Protein AF-A0A833GGI1-F1 (afdb_monomer)

Secondary structure (DSSP, 8-state):
--TTEEEEEEEEETTT--S-HHHHHHHHHHHHHHHHHHTT--EEEETTTEEEETTEEEEEEEEEEETTEEEEEEEEESS--HHHHHHH---SSHHHHHHHHTHHHHB--HHHHHTSPPPHHHHHHHHHHHHHHHHT---------HHHHHHHHHHIIIIIT-HHHHH----TTPPP--B-SSSEEEEEEEE-SSSS-BEEEEEEEEE-EEESTTHHHHHHHHHTTSBHHHHHHHHHHHT-BTTBEEESS-HHHHHHHHHHHHHHHHHHHHHHH-

Sequence (274 aa):
MAPGALAWDIAFSRRDIHARRDAANAAICEAIAAGLARLGLRARYRPQNEIEVAGRKICGLSGYFEGGTMLHQGTILLDAGAGRMADVLRLPSDESRHRQRHLAQRLTSVAELLGRTPDPDEIKYAISAALADAFGFALRPDTPQEQETFLAGELFSREFALDSFVFDSVAPGGIQTLVGRDGTVNAYIRLYAGDERLIEQIWLTGNFDVSPARVITDLEAALRGLPVRDAAARALAALSPGSVEMRGATRDSVAAAIADAVEKTGLQQRARLS

Nearest PDB structures (foldseek):
  2dxu-assembly1_A  TM=7.985E-01  e=1.394E-05  Pyrococcus horikoshii
  3efr-assembly2_B  TM=5.785E-01  e=3.565E-06  Aquifex aeolicus
  3fjp-assembly2_B  TM=5.375E-01  e=2.651E-06  Aquifex aeolicus
  1wq7-assembly1_B  TM=5.391E-01  e=3.167E-06  Pyrococcus horikoshii OT3
  2ejg-assembly1_A  TM=5.275E-01  e=2.219E-06  Pyrococcus horikoshii OT3

Foldseek 3Di:
DFPQKDKDKDKDFCVLVVDDPQVVLQLLLQLLQQLVVVVVFNWDDDPRAFIDGPQATQKGKDWDDDDGMIMIMMMGRQPGQLVVVLVPDDDDDPVVNVVSVCSNVRHDHVCRVNVHRDDVVSSVVSSVVSVCVSSVHDDDDDDDDPVRVVVVVVCCVVAVVDCCNVPVLDDPPFDFDFFDPQWTKTKGFDADPDPQGATQWIAIDIDKDKPPPCLRVVLRVVRHGDGLVCNLVSLPVSCDPPRMDMGSHDSNRNSVNSNVSSVVVVVVVVVVVD

Solvent-accessible surface area (backbone atoms only — not comparable to full-atom values): 15109 Å² total; per-residue (Å²): 132,63,71,44,51,47,74,52,76,48,77,41,51,50,81,80,48,90,52,58,74,66,56,46,49,46,52,53,38,43,18,40,18,52,10,43,35,76,74,74,39,75,41,36,61,39,88,86,47,34,28,26,42,95,85,16,37,32,29,46,49,52,74,50,64,55,96,60,40,34,39,35,39,36,38,37,27,36,60,38,56,44,61,64,56,44,73,70,59,84,60,96,46,72,70,54,46,53,53,43,74,49,43,43,79,42,41,48,25,52,14,73,76,69,74,44,82,70,58,69,65,63,52,51,52,34,29,49,52,26,41,24,66,71,70,74,51,85,88,71,93,83,74,85,48,72,69,56,51,49,52,52,52,51,48,34,68,77,39,73,69,31,63,62,68,74,57,69,85,64,76,87,85,39,49,85,28,85,30,54,97,70,33,39,29,31,20,27,56,42,62,47,90,69,90,64,61,25,25,62,41,51,48,80,47,64,55,55,51,58,33,57,68,63,54,58,61,52,47,36,58,71,42,40,71,36,50,60,89,52,42,32,61,52,45,41,62,73,48,30,87,89,77,41,52,66,40,37,48,50,49,64,30,49,21,49,12,43,49,51,23,52,52,52,52,55,53,52,56,52,64,74,76,106

pLDDT: mean 83.16, std 12.57, range [43.72, 97.44]

Radius of gyration: 21.82 Å; Cα contacts (8 Å, |Δi|>4): 410; chains: 1; bounding box: 45×40×64 Å

Mean predicted aligned error: 8.95 Å

Structure (mmCIF, N/CA/C/O backbone):
data_AF-A0A833GGI1-F1
#
_entry.id   AF-A0A833GGI1-F1
#
loop_
_atom_site.group_PDB
_atom_site.id
_atom_site.type_symbol
_atom_site.label_atom_id
_atom_site.label_alt_id
_atom_site.label_comp_id
_atom_site.label_asym_id
_atom_site.label_entity_id
_atom_site.label_seq_id
_atom_site.pdbx_PDB_ins_code
_atom_site.Cartn_x
_atom_site.Cartn_y
_atom_site.Cartn_z
_atom_site.occupancy
_atom_site.B_iso_or_equiv
_atom_site.auth_seq_id
_atom_site.auth_comp_id
_atom_site.auth_asym_id
_atom_site.auth_atom_id
_atom_site.pdbx_PDB_model_num
ATOM 1 N N . MET A 1 1 ? 3.570 11.079 5.315 1.00 63.44 1 MET A N 1
ATOM 2 C CA . MET A 1 1 ? 2.138 10.910 5.663 1.00 63.44 1 MET A CA 1
ATOM 3 C C . MET A 1 1 ? 1.537 12.257 6.024 1.00 63.44 1 MET A C 1
ATOM 5 O O . MET A 1 1 ? 2.276 13.129 6.464 1.00 63.44 1 MET A O 1
ATOM 9 N N . ALA A 1 2 ? 0.232 12.448 5.821 1.00 67.12 2 ALA A N 1
ATOM 10 C CA . ALA A 1 2 ? -0.434 13.676 6.248 1.00 67.12 2 ALA A CA 1
ATOM 11 C C . ALA A 1 2 ? -0.615 13.682 7.781 1.00 67.12 2 ALA A C 1
ATOM 13 O O . ALA A 1 2 ? -0.960 12.638 8.339 1.00 67.12 2 ALA A O 1
ATOM 14 N N . PRO A 1 3 ? -0.433 14.826 8.464 1.00 74.06 3 PRO A N 1
ATOM 15 C CA . PRO A 1 3 ? -0.896 14.994 9.839 1.00 74.06 3 PRO A CA 1
ATOM 16 C C . PRO A 1 3 ? -2.386 14.637 9.959 1.00 74.06 3 PRO A C 1
ATOM 18 O O . PRO A 1 3 ? -3.166 14.948 9.055 1.00 74.06 3 PRO A O 1
ATOM 21 N N . GLY A 1 4 ? -2.774 13.985 11.058 1.00 86.12 4 GLY A N 1
ATOM 22 C CA . GLY A 1 4 ? -4.144 13.491 11.254 1.00 86.12 4 GLY A CA 1
ATOM 23 C C . GLY A 1 4 ? -4.415 12.123 10.617 1.00 86.12 4 GLY A C 1
ATOM 24 O O . GLY A 1 4 ? -5.567 11.784 10.363 1.00 86.12 4 GLY A O 1
ATOM 25 N N . ALA A 1 5 ? -3.380 11.332 10.341 1.00 89.75 5 ALA A N 1
ATOM 26 C CA . ALA A 1 5 ? -3.509 9.951 9.893 1.00 89.75 5 ALA A CA 1
ATOM 27 C C . ALA A 1 5 ? -2.889 8.989 10.918 1.00 89.75 5 ALA A C 1
ATOM 29 O O . ALA A 1 5 ? -1.826 9.275 11.466 1.00 89.75 5 ALA A O 1
ATOM 30 N N . LEU A 1 6 ? -3.545 7.853 11.160 1.00 92.44 6 LEU A N 1
ATOM 31 C CA . LEU A 1 6 ? -3.019 6.761 11.978 1.00 92.44 6 LEU A CA 1
ATOM 32 C C . LEU A 1 6 ? -2.456 5.684 11.057 1.00 92.44 6 LEU A C 1
ATOM 34 O O . LEU A 1 6 ? -3.215 5.048 10.323 1.00 92.44 6 LEU A O 1
ATOM 38 N N . ALA A 1 7 ? -1.142 5.493 11.105 1.00 92.19 7 ALA A N 1
ATOM 39 C CA . ALA A 1 7 ? -0.493 4.354 10.477 1.00 92.19 7 ALA A CA 1
ATOM 40 C C . ALA A 1 7 ? -0.538 3.133 11.393 1.00 92.19 7 ALA A C 1
ATOM 42 O O . ALA A 1 7 ? -0.515 3.260 12.619 1.00 92.19 7 ALA A O 1
ATOM 43 N N . TRP A 1 8 ? -0.603 1.962 10.779 1.00 91.94 8 TRP A N 1
ATOM 44 C CA . TRP A 1 8 ? -0.522 0.682 11.459 1.00 91.94 8 TRP A CA 1
ATOM 45 C C . TRP A 1 8 ? 0.194 -0.320 10.562 1.00 91.94 8 TRP A C 1
ATOM 47 O O . TRP A 1 8 ? 0.074 -0.258 9.337 1.00 91.94 8 TRP A O 1
ATOM 57 N N . ASP A 1 9 ? 0.881 -1.261 11.199 1.00 92.12 9 ASP A N 1
ATOM 58 C CA . ASP A 1 9 ? 1.601 -2.347 10.552 1.00 92.12 9 ASP A CA 1
ATOM 59 C C . ASP A 1 9 ? 1.231 -3.664 11.239 1.00 92.12 9 ASP A C 1
ATOM 61 O O . ASP A 1 9 ? 1.101 -3.720 12.463 1.00 92.12 9 ASP A O 1
ATOM 65 N N . ILE A 1 10 ? 1.043 -4.728 10.459 1.00 89.25 10 ILE A N 1
ATOM 66 C CA . ILE A 1 10 ? 0.786 -6.074 10.971 1.00 89.25 10 ILE A CA 1
ATOM 67 C C . ILE A 1 10 ? 1.685 -7.063 10.241 1.00 89.25 10 ILE A C 1
ATOM 69 O O . ILE A 1 10 ? 1.597 -7.210 9.020 1.00 89.25 10 ILE A O 1
ATOM 73 N N . ALA A 1 11 ? 2.527 -7.760 10.999 1.00 88.06 11 ALA A N 1
ATOM 74 C CA . ALA A 1 11 ? 3.396 -8.812 10.498 1.00 88.06 11 ALA A CA 1
ATOM 75 C C . ALA A 1 11 ? 2.868 -10.188 10.919 1.00 88.06 11 ALA A C 1
ATOM 77 O O . ALA A 1 11 ? 2.569 -10.416 12.089 1.00 88.06 11 ALA A O 1
ATOM 78 N N . PHE A 1 12 ? 2.793 -11.113 9.966 1.00 83.31 12 PHE A N 1
ATOM 79 C CA . PHE A 1 12 ? 2.400 -12.500 10.185 1.00 83.31 12 PHE A CA 1
ATOM 80 C C . PHE A 1 12 ? 3.398 -13.458 9.544 1.00 83.31 12 PHE A C 1
ATOM 82 O O . PHE A 1 12 ? 3.970 -13.180 8.485 1.00 83.31 12 PHE A O 1
ATOM 89 N N . SER A 1 13 ? 3.535 -14.641 10.137 1.00 83.38 13 SER A N 1
ATOM 90 C CA . SER A 1 13 ? 4.081 -15.787 9.418 1.00 83.38 13 SER A CA 1
ATOM 91 C C . SER A 1 13 ? 3.044 -16.282 8.412 1.00 83.38 13 SER A C 1
ATOM 93 O O . SER A 1 13 ? 1.871 -16.468 8.733 1.00 83.38 13 SER A O 1
ATOM 95 N N . ARG A 1 14 ? 3.478 -16.594 7.190 1.00 75.12 14 ARG A N 1
ATOM 96 C CA . ARG A 1 14 ? 2.634 -17.229 6.162 1.00 75.12 14 ARG A CA 1
ATOM 97 C C . ARG A 1 14 ? 2.114 -18.606 6.578 1.00 75.12 14 ARG A C 1
ATOM 99 O O . ARG A 1 14 ? 1.238 -19.149 5.915 1.00 75.12 14 ARG A O 1
ATOM 106 N N . ARG A 1 15 ? 2.677 -19.199 7.635 1.00 75.25 15 ARG A N 1
ATOM 107 C CA . ARG A 1 15 ? 2.176 -20.453 8.209 1.00 75.25 15 ARG A CA 1
ATOM 108 C C . ARG A 1 15 ? 0.920 -20.238 9.046 1.00 75.25 15 ARG A C 1
ATOM 110 O O . ARG A 1 15 ? 0.106 -21.145 9.098 1.00 75.25 15 ARG A O 1
ATOM 117 N N . ASP A 1 16 ? 0.760 -19.062 9.645 1.00 72.31 16 ASP A N 1
ATOM 118 C CA . ASP A 1 16 ? -0.335 -18.786 10.582 1.00 72.31 16 ASP A CA 1
ATOM 119 C C . ASP A 1 16 ? -1.603 -18.357 9.837 1.00 72.31 16 ASP A C 1
ATOM 121 O O . ASP A 1 16 ? -2.721 -18.589 10.288 1.00 72.31 16 ASP A O 1
ATOM 125 N N . ILE A 1 17 ? -1.429 -17.781 8.645 1.00 67.19 17 ILE A N 1
ATOM 126 C CA . ILE A 1 17 ? -2.512 -17.423 7.736 1.00 67.19 17 ILE A CA 1
ATOM 127 C C . ILE A 1 17 ? -2.418 -18.335 6.508 1.00 67.19 17 ILE A C 1
ATOM 129 O O . ILE A 1 17 ? -1.744 -18.024 5.527 1.00 67.19 17 ILE A O 1
ATOM 133 N N . HIS A 1 18 ? -3.118 -19.474 6.544 1.00 61.00 18 HIS A N 1
ATOM 134 C CA . HIS A 1 18 ? -3.266 -20.415 5.418 1.00 61.00 18 HIS A CA 1
ATOM 135 C C . HIS A 1 18 ? -4.169 -19.872 4.295 1.00 61.00 18 HIS A C 1
ATOM 137 O O . HIS A 1 18 ? -4.988 -20.589 3.721 1.00 61.00 18 HIS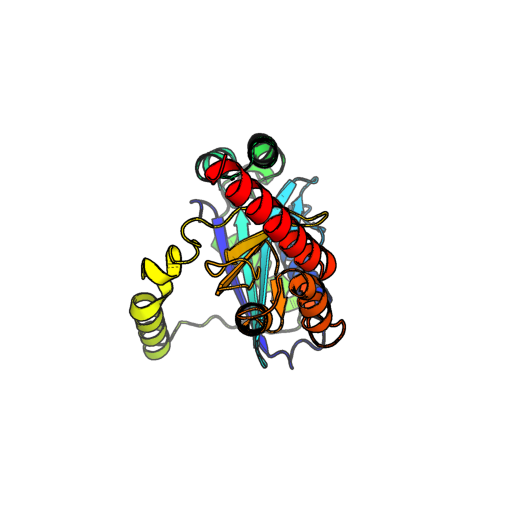 A O 1
ATOM 143 N N . ALA A 1 19 ? -4.048 -18.587 3.983 1.00 64.25 19 ALA A N 1
ATOM 144 C CA . ALA A 1 19 ? -4.853 -17.923 2.980 1.00 64.25 19 ALA A CA 1
ATOM 145 C C . ALA A 1 19 ? -3.962 -17.365 1.873 1.00 64.25 19 ALA A C 1
ATOM 147 O O . ALA A 1 19 ? -2.833 -16.918 2.088 1.00 64.25 19 ALA A O 1
ATOM 148 N N . ARG A 1 20 ? -4.497 -17.377 0.650 1.00 70.44 20 ARG A N 1
ATOM 149 C CA . ARG A 1 20 ? -3.904 -16.631 -0.459 1.00 70.44 20 ARG A CA 1
ATOM 150 C C . ARG A 1 20 ? -3.812 -15.151 -0.093 1.00 70.44 20 ARG A C 1
ATOM 152 O O . ARG A 1 20 ? -4.664 -14.638 0.631 1.00 70.44 20 ARG A O 1
ATOM 159 N N . ARG A 1 21 ? -2.843 -14.467 -0.703 1.00 72.62 21 ARG A N 1
ATOM 160 C CA . ARG A 1 21 ? -2.606 -13.021 -0.616 1.00 72.62 21 ARG A CA 1
ATOM 161 C C . ARG A 1 21 ? -3.893 -12.192 -0.515 1.00 72.62 21 ARG A C 1
ATOM 163 O O . ARG A 1 21 ? -4.043 -11.361 0.369 1.00 72.62 21 ARG A O 1
ATOM 170 N N . ASP A 1 22 ? -4.824 -12.417 -1.442 1.00 76.12 22 ASP A N 1
ATOM 171 C CA . ASP A 1 22 ? -6.067 -11.640 -1.563 1.00 76.12 22 ASP A CA 1
ATOM 172 C C . ASP A 1 22 ? -7.040 -11.912 -0.415 1.00 76.12 22 ASP A C 1
ATOM 174 O O . ASP A 1 22 ? -7.650 -10.989 0.113 1.00 76.12 22 ASP A O 1
ATOM 178 N N . ALA A 1 23 ? -7.155 -13.177 -0.011 1.00 80.88 23 ALA A N 1
ATOM 179 C CA . ALA A 1 23 ? -8.057 -13.598 1.052 1.00 80.88 23 ALA A CA 1
ATOM 180 C C . ALA A 1 23 ? -7.595 -13.068 2.414 1.00 80.88 23 ALA A C 1
ATOM 182 O O . ALA A 1 23 ? -8.410 -12.613 3.209 1.00 80.88 23 ALA A O 1
ATOM 183 N N . ALA A 1 24 ? -6.287 -13.060 2.658 1.00 81.56 24 ALA A N 1
ATOM 184 C CA . ALA A 1 24 ? -5.731 -12.490 3.874 1.00 81.56 24 ALA A CA 1
ATOM 185 C C . ALA A 1 24 ? -5.842 -10.952 3.903 1.00 81.56 24 ALA A C 1
ATOM 187 O O . ALA A 1 24 ? -6.245 -10.400 4.925 1.00 81.56 24 ALA A O 1
ATOM 188 N N . ASN A 1 25 ? -5.601 -10.265 2.775 1.00 82.69 25 ASN A N 1
ATOM 189 C CA . ASN A 1 25 ? -5.885 -8.829 2.663 1.00 82.69 25 ASN A CA 1
ATOM 190 C C . ASN A 1 25 ? -7.356 -8.528 2.976 1.00 82.69 25 ASN A C 1
ATOM 192 O O . ASN A 1 25 ? -7.635 -7.637 3.775 1.00 82.69 25 ASN A O 1
ATOM 196 N N . ALA A 1 26 ? -8.288 -9.267 2.365 1.00 87.81 26 ALA A N 1
ATOM 197 C CA . ALA A 1 26 ? -9.720 -9.091 2.591 1.00 87.81 26 ALA A CA 1
ATOM 198 C C . ALA A 1 26 ? -10.086 -9.299 4.067 1.00 87.81 26 ALA A C 1
ATOM 200 O O . ALA A 1 26 ? -10.710 -8.422 4.656 1.00 87.81 26 ALA A O 1
ATOM 201 N N . ALA A 1 27 ? -9.608 -10.381 4.692 1.00 89.56 27 ALA A N 1
ATOM 202 C CA . ALA A 1 27 ? -9.861 -10.668 6.104 1.00 89.56 27 ALA A CA 1
ATOM 203 C C . ALA A 1 27 ? -9.364 -9.545 7.033 1.00 89.56 27 ALA A C 1
ATOM 205 O O . ALA A 1 27 ? -10.079 -9.127 7.942 1.00 89.56 27 ALA A O 1
ATOM 206 N N . ILE A 1 28 ? -8.169 -8.998 6.780 1.00 90.75 28 ILE A N 1
ATOM 207 C CA . ILE A 1 28 ? -7.636 -7.864 7.551 1.00 90.75 28 ILE A CA 1
ATOM 208 C C . ILE A 1 28 ? -8.491 -6.611 7.338 1.00 90.75 28 ILE A C 1
ATOM 210 O O . ILE A 1 28 ? -8.821 -5.921 8.302 1.00 90.75 28 ILE A O 1
ATOM 214 N N . CYS A 1 29 ? -8.887 -6.316 6.096 1.00 92.75 29 CYS A N 1
ATOM 215 C CA . CYS A 1 29 ? -9.750 -5.171 5.803 1.00 92.75 29 CYS A CA 1
ATOM 216 C C . CYS A 1 29 ? -11.105 -5.282 6.502 1.00 92.75 29 CYS A C 1
ATOM 218 O O . CYS A 1 29 ? -11.601 -4.298 7.047 1.00 92.75 29 CYS A O 1
ATOM 220 N N . GLU A 1 30 ? -11.707 -6.468 6.468 1.00 95.06 30 GLU A N 1
ATOM 221 C CA . GLU A 1 30 ? -12.987 -6.758 7.106 1.00 95.06 30 GLU A CA 1
ATOM 222 C C . GLU A 1 30 ? -12.885 -6.632 8.627 1.00 95.06 30 GLU A C 1
ATOM 224 O O . GLU A 1 30 ? -13.739 -5.989 9.237 1.00 95.06 30 GLU A O 1
ATOM 229 N N . ALA A 1 31 ? -11.809 -7.139 9.233 1.00 95.00 31 ALA A N 1
ATOM 230 C CA . ALA A 1 31 ? -11.551 -6.989 10.662 1.00 95.00 31 ALA A CA 1
ATOM 231 C C . ALA A 1 31 ? -11.387 -5.514 11.069 1.00 95.00 31 ALA A C 1
ATOM 233 O O . ALA A 1 31 ? -12.019 -5.051 12.018 1.00 95.00 31 ALA A O 1
ATOM 234 N N . ILE A 1 32 ? -10.604 -4.733 10.319 1.00 95.88 32 ILE A N 1
ATOM 235 C CA . ILE A 1 32 ? -10.436 -3.297 10.590 1.00 95.88 32 ILE A CA 1
ATOM 236 C C . ILE A 1 32 ? -11.759 -2.547 10.392 1.00 95.88 32 ILE A C 1
ATOM 238 O O . ILE A 1 32 ? -12.109 -1.694 11.209 1.00 95.88 32 ILE A O 1
ATOM 242 N N . ALA A 1 33 ? -12.529 -2.874 9.349 1.00 97.00 33 ALA A N 1
ATOM 243 C CA . ALA A 1 33 ? -13.853 -2.298 9.127 1.00 97.00 33 ALA A CA 1
ATOM 244 C C . ALA A 1 33 ? -14.814 -2.623 10.284 1.00 97.00 33 ALA A C 1
ATOM 246 O O . ALA A 1 33 ? -15.538 -1.737 10.738 1.00 97.00 33 ALA A O 1
ATOM 247 N N . ALA A 1 34 ? -14.775 -3.849 10.815 1.00 97.38 34 ALA A N 1
ATOM 248 C CA . ALA A 1 34 ? -15.539 -4.244 11.995 1.00 97.38 34 ALA A CA 1
ATOM 249 C C . ALA A 1 34 ? -15.107 -3.469 13.252 1.00 97.38 34 ALA A C 1
ATOM 251 O O . ALA A 1 34 ? -15.960 -3.055 14.037 1.00 97.38 34 ALA A O 1
ATOM 252 N N . GLY A 1 35 ? -13.808 -3.206 13.423 1.00 97.06 35 GLY A N 1
ATOM 253 C CA . GLY A 1 35 ? -13.291 -2.340 14.486 1.00 97.06 35 GLY A CA 1
ATOM 254 C C . GLY A 1 35 ? -13.832 -0.914 14.383 1.00 97.06 35 GLY A C 1
ATOM 255 O O . GLY A 1 35 ? -14.386 -0.389 15.345 1.00 97.06 35 GLY A O 1
ATOM 256 N N . LEU A 1 36 ? -13.778 -0.313 13.192 1.00 96.75 36 LEU A N 1
ATOM 257 C CA . LEU A 1 36 ? -14.366 1.008 12.937 1.00 96.75 36 LEU A CA 1
ATOM 258 C C . LEU A 1 36 ? -15.890 1.021 13.161 1.00 96.75 36 LEU A C 1
ATOM 260 O O . LEU A 1 36 ? -16.432 2.014 13.647 1.00 96.75 36 LEU A O 1
ATOM 264 N N . ALA A 1 37 ? -16.583 -0.086 12.878 1.00 96.25 37 ALA A N 1
ATOM 265 C CA . ALA A 1 37 ? -18.014 -0.220 13.142 1.00 96.25 37 ALA A CA 1
ATOM 266 C C . ALA A 1 37 ? -18.378 -0.170 14.628 1.00 96.25 37 ALA A C 1
ATOM 268 O O . ALA A 1 37 ? -19.439 0.359 14.966 1.00 96.25 37 ALA A O 1
ATOM 269 N N . ARG A 1 38 ? -17.483 -0.606 15.527 1.00 95.12 38 ARG A N 1
ATOM 270 C CA . ARG A 1 38 ? -17.663 -0.453 16.986 1.00 95.12 38 ARG A CA 1
ATOM 271 C C . ARG A 1 38 ? -17.709 1.012 17.422 1.00 95.12 38 ARG A C 1
ATOM 273 O O . ARG A 1 38 ? -18.301 1.317 18.449 1.00 95.12 38 ARG A O 1
ATOM 280 N N . LEU A 1 39 ? -17.143 1.911 16.619 1.00 94.31 39 LEU A N 1
ATOM 281 C CA . LEU A 1 39 ? -17.147 3.358 16.848 1.00 94.31 39 LEU A CA 1
ATOM 282 C C . LEU A 1 39 ? -18.359 4.059 16.208 1.00 94.31 39 LEU A C 1
ATOM 284 O O . LEU A 1 39 ? -18.422 5.283 16.180 1.00 94.31 39 LEU A O 1
ATOM 288 N N . GLY A 1 40 ? -19.315 3.301 15.661 1.00 94.62 40 GLY A N 1
ATOM 289 C CA . GLY A 1 40 ? -20.505 3.836 14.992 1.00 94.62 40 GLY A CA 1
ATOM 290 C C . GLY A 1 40 ? -20.313 4.152 13.505 1.00 94.62 40 GLY A C 1
ATOM 291 O O . GLY A 1 40 ? -21.230 4.662 12.859 1.00 94.62 40 GLY A O 1
ATOM 292 N N . LEU A 1 41 ? -19.156 3.826 12.923 1.00 96.12 41 LEU A N 1
ATOM 293 C CA . LEU A 1 41 ? -18.883 4.048 11.504 1.00 96.12 41 LEU A CA 1
ATOM 294 C C . LEU A 1 41 ? -19.370 2.861 10.672 1.00 96.12 41 LEU A C 1
ATOM 296 O O . LEU A 1 41 ? -18.907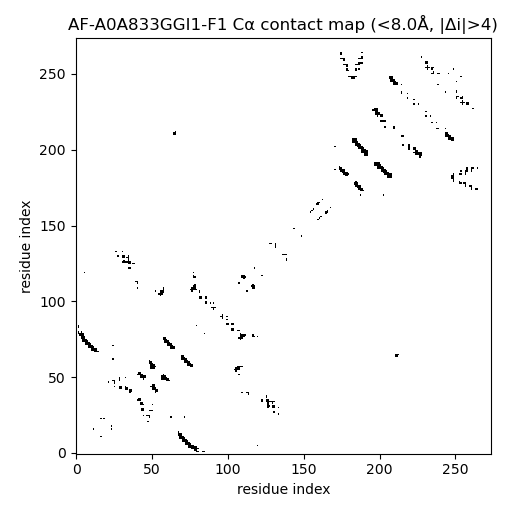 1.743 10.850 1.00 96.12 41 LEU A O 1
ATOM 300 N N . ARG A 1 42 ? -20.245 3.076 9.685 1.00 95.62 42 ARG A N 1
ATOM 301 C CA . ARG A 1 42 ? -20.664 2.012 8.744 1.00 95.62 42 ARG A CA 1
ATOM 302 C C . ARG A 1 42 ? -19.574 1.712 7.705 1.00 95.62 42 ARG A C 1
ATOM 304 O O . ARG A 1 42 ? -19.771 1.930 6.507 1.00 95.62 42 ARG A O 1
ATOM 311 N N . ALA A 1 43 ? -18.413 1.283 8.189 1.00 96.75 43 ALA A N 1
ATOM 312 C CA . ALA A 1 43 ? -17.242 0.942 7.405 1.00 96.75 43 ALA A CA 1
ATOM 313 C C . ALA A 1 43 ? -17.416 -0.422 6.737 1.00 96.75 43 ALA A C 1
ATOM 315 O O . ALA A 1 43 ? -17.978 -1.350 7.316 1.00 96.75 43 ALA A O 1
ATOM 316 N N . ARG A 1 44 ? -16.926 -0.540 5.505 1.00 95.88 44 ARG A N 1
ATOM 317 C CA . ARG A 1 44 ? -16.905 -1.797 4.756 1.00 95.88 44 ARG A CA 1
ATOM 318 C C . ARG A 1 44 ? -15.621 -1.925 3.959 1.00 95.88 44 ARG A C 1
ATOM 320 O O . ARG A 1 44 ? -15.072 -0.921 3.501 1.00 95.88 44 ARG A O 1
ATOM 327 N N . TYR A 1 45 ? -15.196 -3.162 3.751 1.00 94.06 45 TYR A N 1
ATOM 328 C CA . TYR A 1 45 ? -14.147 -3.473 2.797 1.00 94.06 45 TYR A CA 1
ATOM 329 C C . TYR A 1 45 ? -14.610 -3.145 1.370 1.00 94.06 45 TYR A C 1
ATOM 331 O O . TYR A 1 45 ? -15.713 -3.505 0.952 1.00 94.06 45 TYR A O 1
ATOM 339 N N . ARG A 1 46 ? -13.748 -2.455 0.625 1.00 90.25 46 ARG A N 1
ATOM 340 C CA . ARG A 1 46 ? -13.846 -2.258 -0.815 1.00 90.25 46 ARG A CA 1
ATOM 341 C C . ARG A 1 46 ? -12.595 -2.848 -1.470 1.00 90.25 46 ARG A C 1
ATOM 343 O O . ARG A 1 46 ? -11.495 -2.318 -1.278 1.00 90.25 46 ARG A O 1
ATOM 350 N N . PRO A 1 47 ? -12.747 -3.907 -2.281 1.00 82.62 47 PRO A N 1
ATOM 351 C CA . PRO A 1 47 ? -11.631 -4.469 -3.016 1.00 82.62 47 PRO A CA 1
ATOM 352 C C . PRO A 1 47 ? -10.920 -3.430 -3.901 1.00 82.62 47 PRO A C 1
ATOM 354 O O . PRO A 1 47 ? -11.556 -2.563 -4.497 1.00 82.62 47 PRO A O 1
ATOM 357 N N . GLN A 1 48 ? -9.596 -3.493 -4.038 1.00 70.75 48 GLN A N 1
ATOM 358 C CA . GLN A 1 48 ? -8.728 -4.549 -3.491 1.00 70.75 48 GLN A CA 1
ATOM 359 C C . GLN A 1 48 ? -8.191 -4.257 -2.084 1.00 70.75 48 GLN A C 1
ATOM 361 O O . GLN A 1 48 ? -7.950 -5.196 -1.333 1.00 70.75 48 GLN A O 1
ATOM 366 N N . ASN A 1 49 ? -8.033 -2.984 -1.723 1.00 81.25 49 ASN A N 1
ATOM 367 C CA . ASN A 1 49 ? -7.158 -2.557 -0.630 1.00 81.25 49 ASN A CA 1
ATOM 368 C C . ASN A 1 49 ? -7.698 -1.314 0.117 1.00 81.25 49 ASN A C 1
ATOM 370 O O . ASN A 1 49 ? -6.936 -0.461 0.587 1.00 81.25 49 ASN A O 1
ATOM 374 N N . GLU A 1 50 ? -9.019 -1.146 0.169 1.00 90.12 50 GLU A N 1
ATOM 375 C CA . GLU A 1 50 ? -9.637 0.046 0.749 1.00 90.12 50 GLU A CA 1
ATOM 376 C C . GLU A 1 50 ? -10.720 -0.312 1.760 1.00 90.12 50 GLU A C 1
ATOM 378 O O . GLU A 1 50 ? -11.398 -1.331 1.654 1.00 90.12 50 GLU A O 1
ATOM 383 N N . ILE A 1 51 ? -10.913 0.574 2.729 1.00 95.06 51 ILE A N 1
ATOM 384 C CA . ILE A 1 51 ? -12.094 0.582 3.587 1.00 95.06 51 ILE A CA 1
ATOM 385 C C . ILE A 1 51 ? -12.794 1.910 3.350 1.00 95.06 51 ILE A C 1
ATOM 387 O O . ILE A 1 51 ? -12.155 2.969 3.307 1.00 95.06 51 ILE A O 1
ATOM 391 N N . GLU A 1 52 ? -14.110 1.857 3.190 1.00 95.69 52 GLU A N 1
ATOM 392 C CA . GLU A 1 52 ? -14.928 3.024 2.886 1.00 95.69 52 GLU A CA 1
ATOM 393 C C . GLU A 1 52 ? -16.155 3.140 3.788 1.00 95.69 52 GLU A C 1
ATOM 395 O O . GLU A 1 52 ? -16.697 2.147 4.273 1.00 95.69 52 GLU A O 1
ATOM 400 N N . VAL A 1 53 ? -16.622 4.375 3.958 1.00 95.56 53 VAL A N 1
ATOM 401 C CA . VAL A 1 53 ? -17.901 4.718 4.583 1.00 95.56 53 VAL A CA 1
ATOM 402 C C . VAL A 1 53 ? -18.680 5.555 3.577 1.00 95.56 53 VAL A C 1
ATOM 404 O O . VAL A 1 53 ? -18.155 6.514 3.017 1.00 95.56 53 VAL A O 1
ATOM 407 N N . ALA A 1 54 ? -19.926 5.165 3.294 1.00 91.19 54 ALA A N 1
ATOM 408 C CA . ALA A 1 54 ? -20.776 5.842 2.305 1.00 91.19 54 ALA A CA 1
ATOM 409 C C . ALA A 1 54 ? -20.098 6.064 0.927 1.00 91.19 54 ALA A C 1
ATOM 411 O O . ALA A 1 54 ? -20.330 7.069 0.265 1.00 91.19 54 ALA A O 1
ATOM 412 N N . GLY A 1 55 ? -19.250 5.120 0.490 1.00 90.56 55 GLY A N 1
ATOM 413 C CA . GLY A 1 55 ? -18.554 5.187 -0.805 1.00 90.56 55 GLY A CA 1
ATOM 414 C C . GLY A 1 55 ? -17.306 6.078 -0.830 1.00 90.56 55 GLY A C 1
ATOM 415 O O . GLY A 1 55 ? -16.702 6.245 -1.891 1.00 90.56 55 GLY A O 1
ATOM 416 N N . ARG A 1 56 ? -16.915 6.649 0.317 1.00 92.38 56 ARG A N 1
ATOM 417 C CA . ARG A 1 56 ? -15.695 7.446 0.477 1.00 92.38 56 ARG A CA 1
ATOM 418 C C . ARG A 1 56 ? -14.667 6.686 1.298 1.00 92.38 56 ARG A C 1
ATOM 420 O O . ARG A 1 56 ? -14.978 6.143 2.357 1.00 92.38 56 ARG A O 1
ATOM 427 N N . LYS A 1 57 ? -13.435 6.656 0.803 1.00 92.62 57 LYS A N 1
ATOM 428 C CA . LYS A 1 57 ? -12.315 5.948 1.416 1.00 92.62 57 LYS A CA 1
ATOM 429 C C . LYS A 1 57 ? -11.918 6.619 2.728 1.00 92.62 57 LYS A C 1
ATOM 431 O O . LYS A 1 57 ? -11.644 7.817 2.754 1.00 92.62 57 LYS A O 1
ATOM 436 N N . ILE A 1 58 ? -11.844 5.816 3.783 1.00 93.56 58 ILE A N 1
ATOM 437 C CA . ILE A 1 58 ? -11.377 6.216 5.117 1.00 93.56 58 ILE A CA 1
ATOM 438 C C . ILE A 1 58 ? -10.049 5.544 5.477 1.00 93.56 58 ILE A C 1
ATOM 440 O O . ILE A 1 58 ? -9.270 6.080 6.262 1.00 93.56 58 ILE A O 1
ATOM 444 N N . CYS A 1 59 ? -9.763 4.380 4.887 1.00 91.81 59 CYS A N 1
ATOM 445 C CA . CYS A 1 59 ? -8.501 3.683 5.072 1.00 91.81 59 CYS A CA 1
ATOM 446 C C . CYS A 1 59 ? -8.009 3.080 3.755 1.00 91.81 59 CYS A C 1
ATOM 448 O O . CYS A 1 59 ? -8.792 2.603 2.929 1.00 91.81 59 CYS A O 1
ATOM 450 N N . GLY A 1 60 ? -6.699 3.160 3.541 1.00 87.94 60 GLY A N 1
ATOM 451 C CA . GLY A 1 60 ? -5.990 2.466 2.472 1.00 87.94 60 GLY A CA 1
ATOM 452 C C . GLY A 1 60 ? -4.891 1.603 3.059 1.00 87.94 60 GLY A C 1
ATOM 453 O O . GLY A 1 60 ? -4.334 1.946 4.102 1.00 87.94 60 GLY A O 1
ATOM 454 N N . LEU A 1 61 ? -4.603 0.495 2.391 1.00 86.25 61 LEU A N 1
ATOM 455 C CA . LEU A 1 61 ? -3.663 -0.497 2.883 1.00 86.25 61 LEU A CA 1
ATOM 456 C C . LEU A 1 61 ? -2.882 -1.134 1.729 1.00 86.25 61 LEU A C 1
ATOM 458 O O . LEU A 1 61 ? -3.309 -1.122 0.577 1.00 86.25 61 LEU A O 1
ATOM 462 N N . SER A 1 62 ? -1.698 -1.633 2.035 1.00 79.50 62 SER A N 1
ATOM 463 C CA . SER A 1 62 ? -0.807 -2.351 1.130 1.00 79.50 62 SER A CA 1
ATOM 464 C C . SER A 1 62 ? -0.267 -3.579 1.854 1.00 79.50 62 SER A C 1
ATOM 466 O O . SER A 1 62 ? -0.295 -3.659 3.083 1.00 79.50 62 SER A O 1
ATOM 468 N N . GLY A 1 63 ? 0.169 -4.576 1.089 1.00 76.81 63 GLY A N 1
ATOM 469 C CA . GLY A 1 63 ? 0.695 -5.818 1.643 1.00 76.81 63 GLY A CA 1
ATOM 470 C C . GLY A 1 63 ? 1.955 -6.249 0.912 1.00 76.81 63 GLY A C 1
ATOM 471 O O . GLY A 1 63 ? 1.964 -6.315 -0.317 1.00 76.81 63 GLY A O 1
ATOM 472 N N . TYR A 1 64 ? 2.993 -6.574 1.670 1.00 75.69 64 TYR A N 1
ATOM 473 C CA . TYR A 1 64 ? 4.253 -7.109 1.182 1.00 75.69 64 TYR A CA 1
ATOM 474 C C . TYR A 1 64 ? 4.425 -8.560 1.634 1.00 75.69 64 TYR A C 1
ATOM 476 O O . TYR A 1 64 ? 4.111 -8.920 2.767 1.00 75.69 64 TYR A O 1
ATOM 484 N N . PHE A 1 65 ? 4.907 -9.413 0.730 1.00 76.00 65 PHE A N 1
ATOM 485 C CA . PHE A 1 65 ? 5.050 -10.844 0.979 1.00 76.00 65 PHE A CA 1
ATOM 486 C C . PHE A 1 65 ? 6.396 -11.292 0.460 1.00 76.00 65 PHE A C 1
ATOM 488 O O . PHE A 1 65 ? 6.636 -11.249 -0.749 1.00 76.00 65 PHE A O 1
ATOM 495 N N . GLU A 1 66 ? 7.229 -11.774 1.369 1.00 74.56 66 GLU A N 1
ATOM 496 C CA . GLU A 1 66 ? 8.571 -12.230 1.049 1.00 74.56 66 GLU A CA 1
ATOM 497 C C . GLU A 1 66 ? 8.915 -13.432 1.919 1.00 74.56 66 GLU A C 1
ATOM 499 O O . GLU A 1 66 ? 8.719 -13.430 3.138 1.00 74.56 66 GLU A O 1
ATOM 504 N N . GLY A 1 67 ? 9.394 -14.496 1.276 1.00 76.94 67 GLY A N 1
ATOM 505 C CA . GLY A 1 67 ? 9.695 -15.754 1.949 1.00 76.94 67 GLY A CA 1
ATOM 506 C C . GLY A 1 67 ? 8.513 -16.269 2.776 1.00 76.94 67 GLY A C 1
ATOM 507 O O . GLY A 1 67 ? 7.437 -16.545 2.236 1.00 76.94 67 GLY A O 1
ATOM 508 N N . GLY A 1 68 ? 8.742 -16.422 4.083 1.00 79.38 68 GLY A N 1
ATOM 509 C CA . GLY A 1 68 ? 7.769 -16.890 5.070 1.00 79.38 68 GLY A CA 1
ATOM 510 C C . GLY A 1 68 ? 6.999 -15.788 5.800 1.00 79.38 68 GLY A C 1
ATOM 511 O O . GLY A 1 68 ? 6.187 -16.127 6.654 1.00 79.38 68 GLY A O 1
ATOM 512 N N . THR A 1 69 ? 7.215 -14.512 5.473 1.00 83.19 69 THR A N 1
ATOM 513 C CA . THR A 1 69 ? 6.638 -13.371 6.197 1.00 83.19 69 THR A CA 1
ATOM 514 C C . THR A 1 69 ? 5.666 -12.597 5.315 1.00 83.19 69 THR A C 1
ATOM 516 O O . THR A 1 69 ? 5.857 -12.448 4.106 1.00 83.19 69 THR A O 1
ATOM 519 N N . MET A 1 70 ? 4.606 -12.106 5.941 1.00 81.56 70 MET A N 1
ATOM 520 C CA . MET A 1 70 ? 3.580 -11.269 5.347 1.00 81.56 70 MET A CA 1
ATOM 521 C C . MET A 1 70 ? 3.453 -10.003 6.187 1.00 81.56 70 MET A C 1
ATOM 523 O O . MET A 1 70 ? 3.176 -10.086 7.379 1.00 81.56 70 MET A O 1
ATOM 527 N N . LEU A 1 71 ? 3.660 -8.846 5.571 1.00 86.56 71 LEU A N 1
ATOM 528 C CA . LEU A 1 71 ? 3.512 -7.541 6.202 1.00 86.56 71 LEU A CA 1
ATOM 529 C C . LEU A 1 71 ? 2.328 -6.826 5.562 1.00 86.56 71 LEU A C 1
ATOM 531 O O . LEU A 1 71 ? 2.253 -6.744 4.340 1.00 86.56 71 LEU A O 1
ATOM 535 N N . HIS A 1 72 ? 1.430 -6.278 6.369 1.00 86.56 72 HIS A N 1
ATOM 536 C CA . HIS A 1 72 ? 0.441 -5.312 5.903 1.00 86.56 72 HIS A CA 1
ATOM 537 C C . HIS A 1 72 ? 0.672 -4.005 6.581 1.00 86.56 72 HIS A C 1
ATOM 539 O O . HIS A 1 72 ? 0.942 -3.961 7.776 1.00 86.56 72 HIS A O 1
ATOM 545 N N . GLN A 1 73 ? 0.485 -2.961 5.807 1.00 90.00 73 GLN A N 1
ATOM 546 C CA . GLN A 1 73 ? 0.604 -1.609 6.279 1.00 90.00 73 GLN A CA 1
ATOM 547 C C . GLN A 1 73 ? -0.649 -0.885 5.846 1.00 90.00 73 GLN A C 1
ATOM 549 O O . GLN A 1 73 ? -1.196 -1.133 4.768 1.00 90.00 73 GLN A O 1
ATOM 554 N N . GLY A 1 74 ? -1.120 0.023 6.676 1.00 90.50 74 GLY A N 1
ATOM 555 C CA . GLY A 1 74 ? -2.255 0.828 6.301 1.00 90.50 74 GLY A CA 1
ATOM 556 C C . GLY A 1 74 ? -2.293 2.147 7.013 1.00 90.50 74 GLY A C 1
ATOM 557 O O . GLY A 1 74 ? -1.503 2.468 7.896 1.00 90.50 74 GLY A O 1
ATOM 558 N N . THR A 1 75 ? -3.223 2.963 6.551 1.00 92.50 75 THR A N 1
ATOM 559 C CA . THR A 1 75 ? -3.413 4.310 7.054 1.00 92.50 75 THR A CA 1
ATOM 560 C C . THR A 1 75 ? -4.896 4.570 7.194 1.00 92.50 75 THR A C 1
ATOM 562 O O . THR A 1 75 ? -5.638 4.439 6.220 1.00 92.50 75 THR A O 1
ATOM 565 N N . ILE A 1 76 ? -5.325 4.944 8.396 1.00 93.44 76 ILE A N 1
ATOM 566 C CA . ILE A 1 76 ? -6.681 5.410 8.691 1.00 93.44 76 ILE A CA 1
ATOM 567 C C . ILE A 1 76 ? -6.647 6.937 8.752 1.00 93.44 76 ILE A C 1
ATOM 569 O O . ILE A 1 76 ? -5.816 7.524 9.446 1.00 93.44 76 ILE A O 1
ATOM 573 N N . LEU A 1 77 ? -7.549 7.594 8.028 1.00 92.88 77 LEU A N 1
ATOM 574 C CA . LEU A 1 77 ? -7.675 9.048 8.036 1.00 92.88 77 LEU A CA 1
ATOM 575 C C . LEU A 1 77 ? -8.466 9.471 9.283 1.00 92.88 77 LEU A C 1
ATOM 577 O O . LEU A 1 77 ? -9.686 9.332 9.320 1.00 92.88 77 LEU A O 1
ATOM 581 N N . LEU A 1 78 ? -7.781 9.973 10.313 1.00 92.81 78 LEU A N 1
ATOM 582 C CA . LEU A 1 78 ? -8.427 10.447 11.543 1.00 92.81 78 LEU A CA 1
ATOM 583 C C . LEU A 1 78 ? -9.014 11.843 11.342 1.00 92.81 78 LEU A C 1
ATOM 585 O O . LEU A 1 78 ? -10.208 12.041 11.517 1.00 92.81 78 LEU A O 1
ATOM 589 N N . ASP A 1 79 ? -8.165 12.775 10.918 1.00 90.06 79 ASP A N 1
ATOM 590 C CA . ASP A 1 79 ? -8.465 14.181 10.624 1.00 90.06 79 ASP A CA 1
ATOM 591 C C . ASP A 1 79 ? -7.520 14.713 9.522 1.00 90.06 79 ASP A C 1
ATOM 593 O O . ASP A 1 79 ? -7.033 15.847 9.508 1.00 90.06 79 ASP A O 1
ATOM 597 N N . ALA A 1 80 ? -7.160 13.828 8.593 1.00 73.00 80 ALA A N 1
ATOM 598 C CA . ALA A 1 80 ? -6.321 14.185 7.464 1.00 73.00 80 ALA A CA 1
ATOM 599 C C . ALA A 1 80 ? -7.154 14.982 6.449 1.00 73.00 80 ALA A C 1
ATOM 601 O O . ALA A 1 80 ? -8.049 14.450 5.792 1.00 73.00 80 ALA A O 1
ATOM 602 N N . GLY A 1 81 ? -6.848 16.273 6.308 1.00 68.44 81 GLY A N 1
ATOM 603 C CA . GLY A 1 81 ? -7.496 17.141 5.328 1.00 68.44 81 GLY A CA 1
ATOM 604 C C . GLY A 1 81 ? -7.216 16.677 3.898 1.00 68.44 81 GLY A C 1
ATOM 605 O O . GLY A 1 81 ? -6.111 16.867 3.386 1.00 68.44 81 GLY A O 1
ATOM 606 N N . ALA A 1 82 ? -8.227 16.117 3.234 1.00 68.62 82 ALA A N 1
ATOM 607 C CA . ALA A 1 82 ? -8.108 15.580 1.880 1.00 68.62 82 ALA A CA 1
ATOM 608 C C . ALA A 1 82 ? -7.655 16.627 0.839 1.00 68.62 82 ALA A C 1
ATOM 610 O O . ALA A 1 82 ? -6.974 16.278 -0.124 1.00 68.62 82 ALA A O 1
ATOM 611 N N . GLY A 1 83 ? -7.965 17.911 1.066 1.00 68.38 83 GLY A N 1
ATOM 612 C CA . GLY A 1 83 ? -7.446 19.027 0.266 1.00 68.38 83 GLY A CA 1
ATOM 613 C C . GLY A 1 83 ? -5.920 19.146 0.343 1.00 68.38 83 GLY A C 1
ATOM 614 O O . GLY A 1 83 ? -5.256 19.108 -0.685 1.00 68.38 83 GLY A O 1
ATOM 615 N N . ARG A 1 84 ? -5.348 19.136 1.556 1.00 72.38 84 ARG A N 1
ATOM 616 C CA . ARG A 1 84 ? -3.885 19.192 1.751 1.00 72.38 84 ARG A CA 1
ATOM 617 C C . ARG A 1 84 ? -3.170 17.998 1.118 1.00 72.38 84 ARG A C 1
ATOM 619 O O . ARG A 1 84 ? -2.071 18.142 0.596 1.00 72.38 84 ARG A O 1
ATOM 626 N N . MET A 1 85 ? -3.784 16.813 1.163 1.00 75.25 85 MET A N 1
ATOM 627 C CA . MET A 1 85 ? -3.247 15.626 0.487 1.00 75.25 85 MET A CA 1
ATOM 628 C C . MET A 1 85 ? -3.235 15.794 -1.034 1.00 75.25 85 MET A C 1
ATOM 630 O O . MET A 1 85 ? -2.277 15.381 -1.684 1.00 75.25 85 MET A O 1
ATOM 634 N N . ALA A 1 86 ? -4.278 16.403 -1.603 1.00 72.00 86 ALA A N 1
ATOM 635 C CA . ALA A 1 86 ? -4.315 16.701 -3.025 1.00 72.00 86 ALA A CA 1
ATOM 636 C C . ALA A 1 86 ? -3.227 17.713 -3.410 1.00 72.00 86 ALA A C 1
ATOM 638 O O . ALA A 1 86 ? -2.613 17.527 -4.448 1.00 72.00 86 ALA A O 1
ATOM 639 N N . ASP A 1 87 ? -2.916 18.711 -2.584 1.00 72.81 87 ASP A N 1
ATOM 640 C CA . ASP A 1 87 ? -1.930 19.748 -2.934 1.00 72.81 87 ASP A CA 1
ATOM 641 C C . ASP A 1 87 ? -0.489 19.221 -3.060 1.00 72.81 87 ASP A C 1
ATOM 643 O O . ASP A 1 87 ? 0.304 19.737 -3.850 1.00 72.81 87 ASP A O 1
ATOM 647 N N . VAL A 1 88 ? -0.134 18.181 -2.300 1.00 76.81 88 VAL A N 1
ATOM 648 C CA . VAL A 1 88 ? 1.239 17.640 -2.274 1.00 76.81 88 VAL A CA 1
ATOM 649 C C . VAL A 1 88 ? 1.493 16.553 -3.319 1.00 76.81 88 VAL A C 1
ATOM 651 O O . VAL A 1 88 ? 2.647 16.259 -3.635 1.00 76.81 88 VAL A O 1
ATOM 654 N N . LEU A 1 89 ? 0.441 15.950 -3.878 1.00 73.75 89 LEU A N 1
ATOM 655 C CA . LEU A 1 89 ? 0.578 14.910 -4.895 1.00 73.75 89 LEU A CA 1
ATOM 656 C C . LEU A 1 89 ? 0.955 15.534 -6.244 1.00 73.75 89 LEU A C 1
ATOM 658 O O . LEU A 1 89 ? 0.216 16.329 -6.815 1.00 73.75 89 LEU A O 1
ATOM 662 N N . ARG A 1 90 ? 2.103 15.152 -6.803 1.00 68.69 90 ARG A N 1
ATOM 663 C CA . ARG A 1 90 ? 2.503 15.562 -8.157 1.00 68.69 90 ARG A CA 1
ATOM 664 C C . ARG A 1 90 ? 2.267 14.409 -9.119 1.00 68.69 90 ARG A C 1
ATOM 666 O O . ARG A 1 90 ? 3.046 13.463 -9.150 1.00 68.69 90 ARG A O 1
ATOM 673 N N . LEU A 1 91 ? 1.185 14.475 -9.896 1.00 67.00 91 LEU A N 1
ATOM 674 C CA . LEU A 1 91 ? 0.866 13.443 -10.884 1.00 67.00 91 LEU A CA 1
ATOM 675 C C . LEU A 1 91 ? 1.343 13.843 -12.294 1.00 67.00 91 LEU A C 1
ATOM 677 O O . LEU A 1 91 ? 1.137 14.991 -12.703 1.00 67.00 91 LEU A O 1
ATOM 681 N N . PRO A 1 92 ? 1.952 12.914 -13.058 1.00 58.12 92 PRO A N 1
ATOM 682 C CA . PRO A 1 92 ? 2.682 13.236 -14.288 1.00 58.12 92 PRO A CA 1
ATOM 683 C C . PRO A 1 92 ? 1.777 13.610 -15.475 1.00 58.12 92 PRO A C 1
ATOM 685 O O . PRO A 1 92 ? 2.132 14.482 -16.265 1.00 58.12 92 PRO A O 1
ATOM 688 N N . SER A 1 93 ? 0.574 13.036 -15.576 1.00 63.59 93 SER A N 1
ATOM 689 C CA . SER A 1 93 ? -0.362 13.245 -16.700 1.00 63.59 93 SER A CA 1
ATOM 690 C C . SER A 1 93 ? -1.533 14.176 -16.351 1.00 63.59 93 SER A C 1
ATOM 692 O O . SER A 1 93 ? -2.026 14.117 -15.221 1.00 63.59 93 SER A O 1
ATOM 694 N N . ASP A 1 94 ? -2.079 14.904 -17.331 1.00 63.69 94 ASP A N 1
ATOM 695 C CA . ASP A 1 94 ? -3.278 15.746 -17.156 1.00 63.69 94 ASP A CA 1
ATOM 696 C C . ASP A 1 94 ? -4.515 14.972 -16.696 1.00 63.69 94 ASP A C 1
ATOM 698 O O . ASP A 1 94 ? -5.258 15.443 -15.835 1.00 63.69 94 ASP A O 1
ATOM 702 N N . GLU A 1 95 ? -4.701 13.752 -17.196 1.00 63.38 95 GLU A N 1
ATOM 703 C CA . GLU A 1 95 ? -5.796 12.870 -16.787 1.00 63.38 95 GLU A CA 1
ATOM 704 C C . GLU A 1 95 ? -5.703 12.507 -15.293 1.00 63.38 95 GLU A C 1
ATOM 706 O O . GLU A 1 95 ? -6.671 12.619 -14.537 1.00 63.38 95 GLU A O 1
ATOM 711 N N . SER A 1 96 ? -4.504 12.148 -14.827 1.00 63.88 96 SER A N 1
ATOM 712 C CA . SER A 1 96 ? -4.251 11.896 -13.404 1.00 63.88 96 SER A CA 1
ATOM 713 C C . SER A 1 96 ? -4.419 13.159 -12.552 1.00 63.88 96 SER A C 1
ATOM 715 O O . SER A 1 96 ? -5.041 13.088 -11.493 1.00 63.88 96 SER A O 1
ATOM 717 N N . ARG A 1 97 ? -3.969 14.330 -13.028 1.00 67.31 97 ARG A N 1
ATOM 718 C CA . ARG A 1 97 ? -4.214 15.624 -12.361 1.00 67.31 97 ARG A CA 1
ATOM 719 C C . ARG A 1 97 ? -5.705 15.958 -12.280 1.00 67.31 97 ARG A C 1
ATOM 721 O O . ARG A 1 97 ? -6.149 16.546 -11.298 1.00 67.31 97 ARG A O 1
ATOM 728 N N . HIS A 1 98 ? -6.501 15.575 -13.278 1.00 67.62 98 HIS A N 1
ATOM 729 C CA . HIS A 1 98 ? -7.953 15.719 -13.218 1.00 67.62 98 HIS A CA 1
ATOM 730 C C . HIS A 1 98 ? -8.561 14.830 -12.130 1.00 67.62 98 HIS A C 1
ATOM 732 O O . HIS A 1 98 ? -9.302 15.336 -11.289 1.00 67.62 98 HIS A O 1
ATOM 738 N N . ARG A 1 99 ? -8.169 13.549 -12.053 1.00 65.69 99 ARG A N 1
ATOM 739 C CA . ARG A 1 99 ? -8.585 12.647 -10.960 1.00 65.69 99 ARG A CA 1
ATOM 740 C C . ARG A 1 99 ? -8.207 13.175 -9.574 1.00 65.69 99 ARG A C 1
ATOM 742 O O . ARG A 1 99 ? -8.993 13.042 -8.640 1.00 65.69 99 ARG A O 1
ATOM 749 N N . GLN A 1 100 ? -7.035 13.790 -9.444 1.00 69.25 100 GLN A N 1
ATOM 750 C CA . GLN A 1 100 ? -6.551 14.392 -8.200 1.00 69.25 100 GLN A CA 1
ATOM 751 C C . GLN A 1 100 ? -7.434 15.545 -7.713 1.00 69.25 100 GLN A C 1
ATOM 753 O O . GLN A 1 100 ? -7.692 15.633 -6.517 1.00 69.25 100 GLN A O 1
ATOM 758 N N . ARG A 1 101 ? -7.977 16.376 -8.615 1.00 66.88 101 ARG A N 1
ATOM 759 C CA . ARG A 1 101 ? -8.926 17.445 -8.238 1.00 66.88 101 ARG A CA 1
ATOM 760 C C . ARG A 1 101 ? -10.203 16.904 -7.585 1.00 66.88 101 ARG A C 1
ATOM 762 O O . ARG A 1 101 ? -10.803 17.582 -6.760 1.00 66.88 101 ARG A O 1
ATOM 769 N N . HIS A 1 102 ? -10.580 15.666 -7.900 1.00 73.25 102 HIS A N 1
ATOM 770 C CA . HIS A 1 102 ? -11.722 14.972 -7.300 1.00 73.25 102 HIS A CA 1
ATOM 771 C C . HIS A 1 102 ? -11.342 14.090 -6.098 1.00 73.25 102 HIS A C 1
ATOM 773 O O . HIS A 1 102 ? -12.214 13.454 -5.508 1.00 73.25 102 HIS A O 1
ATOM 779 N N . LEU A 1 103 ? -10.063 14.045 -5.700 1.00 73.25 103 LEU A N 1
ATOM 780 C CA . LEU A 1 103 ? -9.594 13.211 -4.589 1.00 73.25 103 LEU A CA 1
ATOM 781 C C . LEU A 1 103 ? -10.301 13.571 -3.280 1.00 73.25 103 LEU A C 1
ATOM 783 O O . LEU A 1 103 ? -10.752 12.678 -2.569 1.00 73.25 103 LEU A O 1
ATOM 787 N N . ALA A 1 104 ? -10.472 14.867 -3.005 1.00 73.94 104 ALA A N 1
ATOM 788 C CA . ALA A 1 104 ? -11.133 15.337 -1.791 1.00 73.94 104 ALA A CA 1
ATOM 789 C C . ALA A 1 104 ? -12.578 14.832 -1.651 1.00 73.94 104 ALA A C 1
ATOM 791 O O . ALA A 1 104 ? -13.021 14.547 -0.546 1.00 73.94 104 ALA A O 1
ATOM 792 N N . GLN A 1 105 ? -13.290 14.645 -2.766 1.00 81.69 105 GLN A N 1
ATOM 793 C CA . GLN A 1 105 ? -14.665 14.129 -2.774 1.00 81.69 105 GLN A CA 1
ATOM 794 C C . GLN A 1 105 ? -14.729 1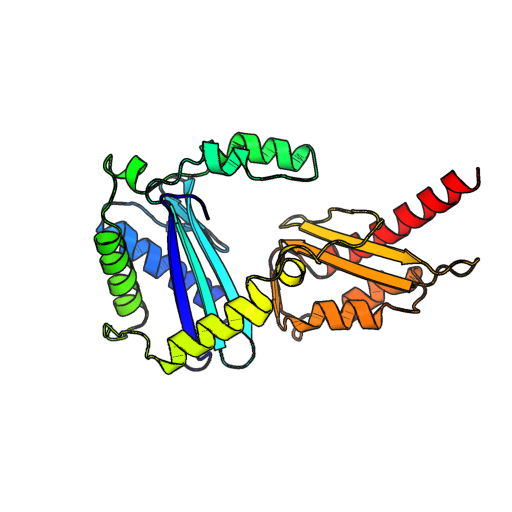2.614 -2.515 1.00 81.69 105 GLN A C 1
ATOM 796 O O . GLN A 1 105 ? -15.775 12.087 -2.146 1.00 81.69 105 GLN A O 1
ATOM 801 N N . ARG A 1 106 ? -13.613 11.905 -2.721 1.00 86.25 106 ARG A N 1
ATOM 802 C CA . ARG A 1 106 ? -13.507 10.444 -2.594 1.00 86.25 106 ARG A CA 1
ATOM 803 C C . ARG A 1 106 ? -12.947 9.992 -1.251 1.00 86.25 106 ARG A C 1
ATOM 805 O O . ARG A 1 106 ? -12.993 8.797 -0.968 1.00 86.25 106 ARG A O 1
ATOM 812 N N . LEU A 1 107 ? -12.406 10.910 -0.457 1.00 89.38 107 LEU A N 1
ATOM 813 C CA . LEU A 1 107 ? -11.871 10.640 0.872 1.00 89.38 107 LEU A CA 1
ATOM 814 C C . LEU A 1 107 ? -12.853 11.119 1.946 1.00 89.38 107 LEU A C 1
ATOM 816 O O . LEU A 1 107 ? -13.683 11.998 1.717 1.00 89.38 107 LEU A O 1
ATOM 820 N N . THR A 1 108 ? -12.754 10.523 3.123 1.00 91.50 108 THR A N 1
ATOM 821 C CA . THR A 1 108 ? -13.413 10.990 4.344 1.00 91.50 108 THR A CA 1
ATOM 822 C C . THR A 1 108 ? -12.524 10.668 5.538 1.00 91.50 108 THR A C 1
ATOM 824 O O . THR A 1 108 ? -11.576 9.889 5.411 1.00 91.50 108 THR A O 1
ATOM 827 N N . SER A 1 109 ? -12.803 11.269 6.687 1.00 93.12 109 SER A N 1
ATOM 828 C CA . SER A 1 109 ? -12.065 11.020 7.920 1.00 93.12 109 SER A CA 1
ATOM 829 C C . SER A 1 109 ? -12.988 10.540 9.032 1.00 93.12 109 SER A C 1
ATOM 831 O O . SER A 1 109 ? -14.202 10.750 8.998 1.00 93.12 109 SER A O 1
ATOM 833 N N . VAL A 1 110 ? -12.409 9.900 10.045 1.00 94.94 110 VAL A N 1
ATOM 834 C CA . VAL A 1 110 ? -13.146 9.534 11.259 1.00 94.94 110 VAL A CA 1
ATOM 835 C C . VAL A 1 110 ? -13.752 10.784 11.900 1.00 94.94 110 VAL A C 1
ATOM 837 O O . VAL A 1 110 ? -14.915 10.759 12.295 1.00 94.94 110 VAL A O 1
ATOM 840 N N . ALA A 1 111 ? -13.001 11.889 11.940 1.00 94.31 111 ALA A N 1
ATOM 841 C CA . ALA A 1 111 ? -13.459 13.126 12.548 1.00 94.31 111 ALA A CA 1
ATOM 842 C C . ALA A 1 111 ? -14.670 13.733 11.843 1.00 94.31 111 ALA A C 1
ATOM 844 O O . ALA A 1 111 ? -15.615 14.165 12.501 1.00 94.31 111 ALA A O 1
ATOM 845 N N . GLU A 1 112 ? -14.677 13.706 10.511 1.00 93.12 112 GLU A N 1
ATOM 846 C CA . GLU A 1 112 ? -15.807 14.166 9.708 1.00 93.12 112 GLU A CA 1
ATOM 847 C C . GLU A 1 112 ? -17.067 13.334 9.985 1.00 93.12 112 GLU A C 1
ATOM 849 O O . GLU A 1 112 ? -18.155 13.880 10.149 1.00 93.12 112 GLU A O 1
ATOM 854 N N . LEU A 1 113 ? -16.918 12.009 10.058 1.00 94.69 113 LEU A N 1
ATOM 855 C CA . LEU A 1 113 ? -18.044 11.089 10.214 1.00 94.69 113 LEU A CA 1
ATOM 856 C C . LEU A 1 113 ? -18.607 11.062 11.640 1.00 94.69 113 LEU A C 1
ATOM 858 O O . LEU A 1 113 ? -19.807 10.855 11.807 1.00 94.69 113 LEU A O 1
ATOM 862 N N . LEU A 1 114 ? -17.761 11.259 12.655 1.00 94.44 114 LEU A N 1
ATOM 863 C CA . LEU A 1 114 ? -18.175 11.311 14.061 1.00 94.44 114 LEU A CA 1
ATOM 864 C C . LEU A 1 114 ? -18.536 12.725 14.537 1.00 94.44 114 LEU A C 1
ATOM 866 O O . LEU A 1 114 ? -19.103 12.871 15.617 1.00 94.44 114 LEU A O 1
ATOM 870 N N . GLY A 1 115 ? -18.178 13.764 13.777 1.00 94.00 115 GLY A N 1
ATOM 871 C CA . GLY A 1 115 ? -18.333 15.164 14.182 1.00 94.00 115 GLY A CA 1
ATOM 872 C C . GLY A 1 115 ? -17.379 15.607 15.301 1.00 94.00 115 GLY A C 1
ATOM 873 O O . GLY A 1 115 ? -17.596 16.656 15.905 1.00 94.00 115 GLY A O 1
ATOM 874 N N . ARG A 1 116 ? -16.339 14.819 15.601 1.00 93.88 116 ARG A N 1
ATOM 875 C CA . ARG A 1 116 ? -15.308 15.10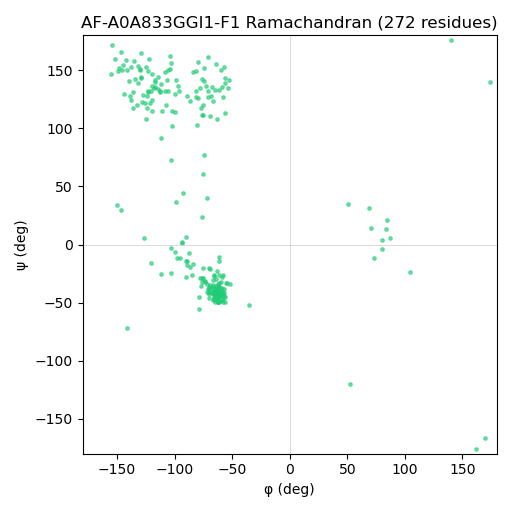3 16.615 1.00 93.88 116 ARG A CA 1
ATOM 876 C C . ARG A 1 116 ? -13.975 14.485 16.219 1.00 93.88 116 ARG A C 1
ATOM 878 O O . ARG A 1 116 ? -13.960 13.398 15.656 1.00 93.88 116 ARG A O 1
ATOM 885 N N . THR A 1 117 ? -12.857 15.093 16.597 1.00 91.00 117 THR A N 1
ATOM 886 C CA . THR A 1 117 ? -11.547 14.444 16.449 1.00 91.00 117 THR A CA 1
ATOM 887 C C . THR A 1 117 ? -11.464 13.223 17.379 1.00 91.00 117 THR A C 1
ATOM 889 O O . THR A 1 117 ? -11.697 13.375 18.582 1.00 91.00 117 THR A O 1
ATOM 892 N N . PRO A 1 118 ? -11.189 12.009 16.864 1.00 92.00 118 PRO A N 1
ATOM 893 C CA . PRO A 1 118 ? -11.053 10.826 17.707 1.00 92.00 118 PRO A CA 1
ATOM 894 C C . PRO A 1 118 ? -9.722 10.830 18.462 1.00 92.00 118 PRO A C 1
ATOM 896 O O . PRO A 1 118 ? -8.718 11.342 17.959 1.00 92.00 118 PRO A O 1
ATOM 899 N N . ASP A 1 119 ? -9.702 10.192 19.629 1.00 93.38 119 ASP A N 1
ATOM 900 C CA . ASP A 1 119 ? -8.446 9.836 20.286 1.00 93.38 119 ASP A CA 1
ATOM 901 C C . ASP A 1 119 ? -7.780 8.699 19.482 1.00 93.38 119 ASP A C 1
ATOM 903 O O . ASP A 1 119 ? -8.436 7.689 19.206 1.00 93.38 119 ASP A O 1
ATOM 907 N N . PRO A 1 120 ? -6.504 8.814 19.069 1.00 92.56 120 PRO A N 1
ATOM 908 C CA . PRO A 1 120 ? -5.800 7.717 18.414 1.00 92.56 120 PRO A CA 1
ATOM 909 C C . PRO A 1 120 ? -5.860 6.392 19.184 1.00 92.56 120 PRO A C 1
ATOM 911 O O . PRO A 1 120 ? -5.924 5.340 18.548 1.00 92.56 120 PRO A O 1
ATOM 914 N N . ASP A 1 121 ? -5.866 6.414 20.518 1.00 94.19 121 ASP A N 1
ATOM 915 C CA . ASP A 1 121 ? -5.896 5.197 21.334 1.00 94.19 121 ASP A CA 1
ATOM 916 C C . ASP A 1 121 ? -7.272 4.512 21.315 1.00 94.19 121 ASP A C 1
ATOM 918 O O . ASP A 1 121 ? -7.342 3.281 21.301 1.00 94.19 121 ASP A O 1
ATOM 922 N N . GLU A 1 122 ? -8.359 5.281 21.178 1.00 95.31 122 GLU A N 1
ATOM 923 C CA . GLU A 1 122 ? -9.710 4.756 20.925 1.00 95.31 122 GLU A CA 1
ATOM 924 C C . GLU A 1 122 ? -9.734 3.943 19.619 1.00 95.31 122 GLU A C 1
ATOM 926 O O . GLU A 1 122 ? -10.252 2.823 19.576 1.00 95.31 122 GLU A O 1
ATOM 931 N N . ILE A 1 123 ? -9.106 4.474 18.562 1.00 95.56 123 ILE A N 1
ATOM 932 C CA . ILE A 1 123 ? -9.017 3.796 17.263 1.00 95.56 123 ILE A CA 1
ATOM 933 C C . ILE A 1 123 ? -8.153 2.541 17.364 1.00 95.56 123 ILE A C 1
ATOM 935 O O . ILE A 1 123 ? -8.583 1.479 16.913 1.00 95.56 123 ILE A O 1
ATOM 939 N N . LYS A 1 124 ? -6.962 2.638 17.976 1.00 94.88 124 LYS A N 1
ATOM 940 C CA . LYS A 1 124 ? -6.049 1.498 18.172 1.00 94.88 124 LYS A CA 1
ATOM 941 C C . LYS A 1 124 ? -6.731 0.362 18.926 1.00 94.88 124 LYS A C 1
ATOM 943 O O . LYS A 1 124 ? -6.620 -0.793 18.515 1.00 94.88 124 LYS A O 1
ATOM 948 N N . TYR A 1 125 ? -7.456 0.671 19.999 1.00 95.00 125 TYR A N 1
ATOM 949 C CA . TYR A 1 125 ? -8.173 -0.334 20.776 1.00 95.00 125 TYR A CA 1
ATOM 950 C C . TYR A 1 125 ? -9.255 -1.024 19.937 1.00 95.00 125 TYR A C 1
ATOM 952 O O . TYR A 1 125 ? -9.299 -2.251 19.872 1.00 95.00 125 TYR A O 1
ATOM 960 N N . ALA A 1 126 ? -10.084 -0.252 19.229 1.00 96.12 126 ALA A N 1
ATOM 961 C CA . ALA A 1 126 ? -11.175 -0.802 18.432 1.00 96.12 126 ALA A CA 1
ATOM 962 C C . ALA A 1 126 ? -10.682 -1.712 17.293 1.00 96.12 126 ALA A C 1
ATOM 964 O O . ALA A 1 126 ? -11.225 -2.804 17.103 1.00 96.12 126 ALA A O 1
ATOM 965 N N . ILE A 1 127 ? -9.645 -1.292 16.555 1.00 95.12 127 ILE A N 1
ATOM 966 C CA . ILE A 1 127 ? -9.093 -2.089 15.448 1.00 95.12 127 ILE A CA 1
ATOM 967 C C . ILE A 1 127 ? -8.330 -3.313 15.953 1.00 95.12 127 ILE A C 1
ATOM 969 O O . ILE A 1 127 ? -8.492 -4.391 15.389 1.00 95.12 127 ILE A O 1
ATOM 973 N N . SER A 1 128 ? -7.539 -3.182 17.023 1.00 94.44 128 SER A N 1
ATOM 974 C CA . SER A 1 128 ? -6.775 -4.311 17.560 1.00 94.44 128 SER A CA 1
ATOM 975 C C . SER A 1 128 ? -7.714 -5.374 18.120 1.00 94.44 128 SER A C 1
ATOM 977 O O . SER A 1 128 ? -7.578 -6.539 17.758 1.00 94.44 128 SER A O 1
ATOM 979 N N . ALA A 1 129 ? -8.729 -4.991 18.900 1.00 95.06 129 ALA A N 1
ATOM 980 C CA . ALA A 1 129 ? -9.724 -5.929 19.413 1.00 95.06 129 ALA A CA 1
ATOM 981 C C . ALA A 1 129 ? -10.476 -6.657 18.283 1.00 95.06 129 ALA A C 1
ATOM 983 O O . ALA A 1 129 ? -10.695 -7.860 18.367 1.00 95.06 129 ALA A O 1
ATOM 984 N N . ALA A 1 130 ? -10.837 -5.963 17.199 1.00 95.69 130 ALA A N 1
ATOM 985 C CA . ALA A 1 130 ? -11.502 -6.606 16.067 1.00 95.69 130 ALA A CA 1
ATOM 986 C C . ALA A 1 130 ? -10.579 -7.556 15.283 1.00 95.69 130 ALA A C 1
ATOM 988 O O . ALA A 1 130 ? -11.033 -8.603 14.829 1.00 95.69 130 ALA A O 1
ATOM 989 N N . LEU A 1 131 ? -9.288 -7.229 15.157 1.00 92.75 131 LEU A N 1
ATOM 990 C CA . LEU A 1 131 ? -8.278 -8.141 14.607 1.00 92.75 131 LEU A CA 1
ATOM 991 C C . LEU A 1 131 ? -8.112 -9.383 15.494 1.00 92.75 131 LEU A C 1
ATOM 993 O O . LEU A 1 131 ? -8.078 -10.498 14.983 1.00 92.75 131 LEU A O 1
ATOM 997 N N . ALA A 1 132 ? -8.057 -9.199 16.814 1.00 92.88 132 ALA A N 1
ATOM 998 C CA . ALA A 1 132 ? -7.968 -10.285 17.785 1.00 92.88 132 ALA A CA 1
ATOM 999 C C . ALA A 1 132 ? -9.146 -11.260 17.649 1.00 92.88 132 ALA A C 1
ATOM 1001 O O . ALA A 1 132 ? -8.934 -12.466 17.544 1.00 92.88 132 ALA A O 1
ATOM 1002 N N . ASP A 1 133 ? -10.367 -10.728 17.556 1.00 93.88 133 ASP A N 1
ATOM 1003 C CA . ASP A 1 133 ? -11.583 -11.523 17.377 1.00 93.88 133 ASP A CA 1
ATOM 1004 C C . ASP A 1 133 ? -11.610 -12.243 16.019 1.00 93.88 133 ASP A C 1
ATOM 1006 O O . ASP A 1 133 ? -11.957 -13.420 15.950 1.00 93.88 133 ASP A O 1
ATOM 1010 N N . ALA A 1 134 ? -11.225 -11.557 14.937 1.00 91.25 134 ALA A N 1
ATOM 1011 C CA . ALA A 1 134 ? -11.254 -12.112 13.583 1.00 91.25 134 ALA A CA 1
ATOM 1012 C C . ALA A 1 134 ? -10.247 -13.252 13.382 1.00 91.25 134 ALA A C 1
ATOM 1014 O O . ALA A 1 134 ? -10.534 -14.209 12.663 1.00 91.25 134 ALA A O 1
ATOM 1015 N N . PHE A 1 135 ? -9.074 -13.151 14.009 1.00 87.88 135 PHE A N 1
ATOM 1016 C CA . PHE A 1 135 ? -8.002 -14.134 13.862 1.00 87.88 135 PHE A CA 1
ATOM 1017 C C . PHE A 1 135 ? -7.864 -15.091 15.056 1.00 87.88 135 PHE A C 1
ATOM 1019 O O . PHE A 1 135 ? -7.059 -16.016 15.002 1.00 87.88 135 PHE A O 1
ATOM 1026 N N . GLY A 1 136 ? -8.656 -14.911 16.118 1.00 89.06 136 GLY A N 1
ATOM 1027 C CA . GLY A 1 136 ? -8.647 -15.782 17.295 1.00 89.06 136 GLY A CA 1
ATOM 1028 C C . GLY A 1 136 ? -7.369 -15.683 18.132 1.00 89.06 136 GLY A C 1
ATOM 1029 O O . GLY A 1 136 ? -6.954 -16.673 18.736 1.00 89.06 136 GLY A O 1
ATOM 1030 N N . PHE A 1 137 ? -6.729 -14.511 18.168 1.00 87.12 137 PHE A N 1
ATOM 1031 C CA . PHE A 1 137 ? -5.489 -14.291 18.917 1.00 87.12 137 PHE A CA 1
ATOM 1032 C C . PHE A 1 137 ? -5.721 -13.469 20.185 1.00 87.12 137 PHE A C 1
ATOM 1034 O O . PHE A 1 137 ? -6.589 -12.604 20.238 1.00 87.12 137 PHE A O 1
ATOM 1041 N N . ALA A 1 138 ? -4.893 -13.701 21.204 1.00 89.81 138 ALA A N 1
ATOM 1042 C CA . ALA A 1 138 ? -4.844 -12.850 22.386 1.00 89.81 138 ALA A CA 1
ATOM 1043 C C . ALA A 1 138 ? -3.836 -11.715 22.170 1.00 89.81 138 ALA A C 1
ATOM 1045 O O . ALA A 1 138 ? -2.676 -11.958 21.836 1.00 89.81 138 ALA A O 1
ATOM 1046 N N . LEU A 1 139 ? -4.269 -10.475 22.392 1.00 90.56 139 LEU A N 1
ATOM 1047 C CA . LEU A 1 139 ? -3.382 -9.319 22.328 1.00 90.56 139 LEU A CA 1
ATOM 1048 C C . LEU A 1 139 ? -2.611 -9.169 23.630 1.00 90.56 139 LEU A C 1
ATOM 1050 O O . LEU A 1 139 ? -3.193 -9.158 24.716 1.00 90.56 139 LEU A O 1
ATOM 1054 N N . ARG A 1 140 ? -1.303 -8.972 23.503 1.00 92.69 140 ARG A N 1
ATOM 1055 C CA . ARG A 1 140 ? -0.437 -8.594 24.610 1.00 92.69 140 ARG A CA 1
ATOM 1056 C C . ARG A 1 140 ? 0.283 -7.301 24.234 1.00 92.69 140 ARG A C 1
ATOM 1058 O O . ARG A 1 140 ? 1.021 -7.314 23.252 1.00 92.69 140 ARG A O 1
ATOM 1065 N N . PRO A 1 141 ? 0.074 -6.200 24.975 1.00 91.06 141 PRO A N 1
ATOM 1066 C CA . PRO A 1 141 ? 0.903 -5.014 24.828 1.00 91.06 141 PRO A CA 1
ATOM 1067 C C . PRO A 1 141 ? 2.372 -5.376 25.042 1.00 91.06 141 PRO A C 1
ATOM 1069 O O . PRO A 1 141 ? 2.691 -6.157 25.941 1.00 91.06 141 PRO A O 1
ATOM 1072 N N . ASP A 1 142 ? 3.245 -4.811 24.220 1.00 93.44 142 ASP A N 1
ATOM 1073 C CA . ASP A 1 142 ? 4.686 -5.016 24.309 1.00 93.44 142 ASP A CA 1
ATOM 1074 C C . ASP A 1 142 ? 5.415 -3.709 23.983 1.00 93.44 142 ASP A C 1
ATOM 1076 O O . ASP A 1 142 ? 4.846 -2.813 23.348 1.00 93.44 142 ASP A O 1
ATOM 1080 N N . THR A 1 143 ? 6.663 -3.608 24.426 1.00 94.38 143 THR A N 1
ATOM 1081 C CA . THR A 1 143 ? 7.523 -2.447 24.180 1.00 94.38 143 THR A CA 1
ATOM 1082 C C . THR A 1 143 ? 8.768 -2.915 23.437 1.00 94.38 143 THR A C 1
ATOM 1084 O O . THR A 1 143 ? 9.386 -3.881 23.890 1.00 94.38 143 THR A O 1
ATOM 1087 N N . PRO A 1 144 ? 9.177 -2.233 22.348 1.00 94.50 144 PRO A N 1
ATOM 1088 C CA . PRO A 1 144 ? 10.393 -2.591 21.635 1.00 94.50 144 PRO A CA 1
ATOM 1089 C C . PRO A 1 144 ? 11.602 -2.647 22.569 1.00 94.50 144 PRO A C 1
ATOM 1091 O O . PRO A 1 144 ? 11.823 -1.750 23.388 1.00 94.50 144 PRO A O 1
ATOM 1094 N N . GLN A 1 145 ? 12.398 -3.697 22.430 1.00 97.25 145 GLN A N 1
ATOM 1095 C CA . GLN A 1 145 ? 13.646 -3.861 23.154 1.00 97.25 145 GLN A CA 1
ATOM 1096 C C . GLN A 1 145 ? 14.702 -2.876 22.639 1.00 97.25 145 GLN A C 1
ATOM 1098 O O . GLN A 1 145 ? 14.628 -2.354 21.521 1.00 97.25 145 GLN A O 1
ATOM 1103 N N . GLU A 1 146 ? 15.743 -2.650 23.440 1.00 97.44 146 GLU A N 1
ATOM 1104 C CA . GLU A 1 146 ? 16.862 -1.780 23.061 1.00 97.44 146 GLU A CA 1
ATOM 1105 C C . GLU A 1 146 ? 17.533 -2.254 21.762 1.00 97.44 146 GLU A C 1
ATOM 1107 O O . GLU A 1 146 ? 17.812 -1.448 20.880 1.00 97.44 146 GLU A O 1
ATOM 1112 N N . GLN A 1 147 ? 17.711 -3.569 21.600 1.00 96.81 147 GLN A N 1
ATOM 1113 C CA . GLN A 1 147 ? 18.296 -4.165 20.395 1.00 96.81 147 GLN A CA 1
ATOM 1114 C C . GLN A 1 147 ? 17.426 -3.945 19.148 1.00 96.81 147 GLN A C 1
ATOM 1116 O O . GLN A 1 147 ? 17.955 -3.636 18.082 1.00 96.81 147 GLN A O 1
ATOM 1121 N N . GLU A 1 148 ? 16.101 -4.067 19.276 1.00 95.75 148 GLU A N 1
ATOM 1122 C CA . GLU A 1 148 ? 15.152 -3.825 18.180 1.00 95.75 148 GLU A CA 1
ATOM 1123 C C . GLU A 1 148 ? 15.163 -2.349 17.774 1.00 95.75 148 GLU A C 1
ATOM 1125 O O . GLU A 1 148 ? 15.221 -2.022 16.589 1.00 95.75 148 GLU A O 1
ATOM 1130 N N . THR A 1 149 ? 15.187 -1.458 18.766 1.00 96.62 149 THR A N 1
ATOM 1131 C CA . THR A 1 149 ? 15.255 -0.008 18.559 1.00 96.62 149 THR A CA 1
ATOM 1132 C C . THR A 1 149 ? 16.578 0.398 17.906 1.00 96.62 149 THR A C 1
ATOM 1134 O O . THR A 1 149 ? 16.584 1.192 16.965 1.00 96.62 149 THR A O 1
ATOM 1137 N N . PHE A 1 150 ? 17.696 -0.180 18.355 1.00 97.00 150 PHE A N 1
ATOM 1138 C CA . PHE A 1 150 ? 19.016 0.035 17.767 1.00 97.00 150 PHE A CA 1
ATOM 1139 C C . PHE A 1 150 ? 19.056 -0.423 16.305 1.00 97.00 150 PHE A C 1
ATOM 1141 O O . PHE A 1 150 ? 19.451 0.345 15.430 1.00 97.00 150 PHE A O 1
ATOM 1148 N N . LEU A 1 151 ? 18.584 -1.642 16.021 1.00 96.19 151 LEU A N 1
ATOM 1149 C CA . LEU A 1 151 ? 18.541 -2.175 14.661 1.00 96.19 151 LEU A CA 1
ATOM 1150 C C . LEU A 1 151 ? 17.654 -1.326 13.739 1.00 96.19 151 LEU A C 1
ATOM 1152 O O . LEU A 1 151 ? 18.040 -1.051 12.605 1.00 96.19 151 LEU A O 1
ATOM 1156 N N . ALA A 1 152 ? 16.490 -0.879 14.219 1.00 94.31 152 ALA A N 1
ATOM 1157 C CA . ALA A 1 152 ? 15.618 0.017 13.464 1.00 94.31 152 ALA A CA 1
ATOM 1158 C C . ALA A 1 152 ? 16.312 1.352 13.138 1.00 94.31 152 ALA A C 1
ATOM 1160 O O . ALA A 1 152 ? 16.210 1.836 12.010 1.00 94.31 152 ALA A O 1
ATOM 1161 N N . GLY A 1 153 ? 17.058 1.920 14.093 1.00 96.56 153 GLY A N 1
ATOM 1162 C CA . GLY A 1 153 ? 17.847 3.139 13.894 1.00 96.56 153 GLY A CA 1
ATOM 1163 C C . GLY A 1 153 ? 18.986 2.971 12.884 1.00 96.56 153 GLY A C 1
ATOM 1164 O O . GLY A 1 153 ? 19.190 3.839 12.030 1.00 96.56 153 GLY A O 1
ATOM 1165 N N . GLU A 1 154 ? 19.689 1.839 12.931 1.00 96.38 154 GLU A N 1
ATOM 1166 C CA . GLU A 1 154 ? 20.730 1.481 11.962 1.00 96.38 154 GLU A CA 1
ATOM 1167 C C . GLU A 1 154 ? 20.157 1.342 10.545 1.00 96.38 154 GLU A C 1
ATOM 1169 O O . GLU A 1 154 ? 20.674 1.954 9.610 1.00 96.38 154 GLU A O 1
ATOM 1174 N N . LEU A 1 155 ? 19.064 0.588 10.376 1.00 94.19 155 LEU A N 1
ATOM 1175 C CA . LEU A 1 155 ? 18.396 0.421 9.079 1.00 94.19 155 LEU A CA 1
ATOM 1176 C C . LEU A 1 155 ? 17.874 1.753 8.533 1.00 94.19 155 LEU A C 1
ATOM 1178 O O . LEU A 1 155 ? 18.065 2.063 7.358 1.00 94.19 155 LEU A O 1
ATOM 1182 N N . PHE A 1 156 ? 17.272 2.578 9.392 1.00 93.88 156 PHE A N 1
ATOM 1183 C CA . PHE A 1 156 ? 16.831 3.913 9.006 1.00 93.88 156 PHE A CA 1
ATOM 1184 C C . PHE A 1 156 ? 17.996 4.750 8.474 1.00 93.88 156 PHE A C 1
ATOM 1186 O O . PHE A 1 156 ? 17.910 5.297 7.379 1.00 93.88 156 PHE A O 1
ATOM 1193 N N . SER A 1 157 ? 19.107 4.800 9.205 1.00 94.50 157 SER A N 1
ATOM 1194 C CA . SER A 1 157 ? 20.245 5.661 8.864 1.00 94.50 157 SER A CA 1
ATOM 1195 C C . SER A 1 157 ? 21.023 5.174 7.640 1.00 94.50 157 SER A C 1
ATOM 1197 O O . SER A 1 157 ? 21.555 5.983 6.882 1.00 94.50 157 SER A O 1
ATOM 1199 N N . ARG A 1 158 ? 21.117 3.854 7.447 1.00 93.88 158 ARG A N 1
ATOM 1200 C CA . ARG A 1 158 ? 21.907 3.242 6.368 1.00 93.88 158 ARG A CA 1
ATOM 1201 C C . ARG A 1 158 ? 21.128 3.038 5.075 1.00 93.88 158 ARG A C 1
ATOM 1203 O O . ARG A 1 158 ? 21.754 2.768 4.055 1.00 93.88 158 ARG A O 1
ATOM 1210 N N . GLU A 1 159 ? 19.803 3.137 5.117 1.00 89.44 159 GLU A N 1
ATOM 1211 C CA . GLU A 1 159 ? 18.951 2.851 3.966 1.00 89.44 159 GLU A CA 1
ATOM 1212 C C . GLU A 1 159 ? 17.779 3.833 3.867 1.00 89.44 159 GLU A C 1
ATOM 1214 O O . GLU A 1 159 ? 17.800 4.709 3.007 1.00 89.44 159 GLU A O 1
ATOM 1219 N N . PHE A 1 160 ? 16.781 3.749 4.754 1.00 89.00 160 PHE A N 1
ATOM 1220 C CA . PHE A 1 160 ? 15.486 4.422 4.546 1.00 89.00 160 PHE A CA 1
ATOM 1221 C C . PHE A 1 160 ? 15.540 5.956 4.558 1.00 89.00 160 PHE A C 1
ATOM 1223 O O . PHE A 1 160 ? 14.685 6.605 3.956 1.00 89.00 160 PHE A O 1
ATOM 1230 N N . ALA A 1 161 ? 16.517 6.536 5.255 1.00 90.31 161 ALA A N 1
ATOM 1231 C CA . ALA A 1 161 ? 16.729 7.978 5.337 1.00 90.31 161 ALA A CA 1
ATOM 1232 C C . ALA A 1 161 ? 17.613 8.526 4.208 1.00 90.31 161 ALA A C 1
ATOM 1234 O O . ALA A 1 161 ? 17.794 9.740 4.120 1.00 90.31 161 ALA A O 1
ATOM 1235 N N . LEU A 1 162 ? 18.201 7.659 3.379 1.00 91.12 162 LEU A N 1
ATOM 1236 C CA . LEU A 1 162 ? 19.089 8.092 2.311 1.00 91.12 162 LEU A CA 1
ATOM 1237 C C . LEU A 1 162 ? 18.288 8.638 1.131 1.00 91.12 162 LEU A C 1
ATOM 1239 O O . LEU A 1 162 ? 17.364 7.994 0.634 1.00 91.12 162 LEU A O 1
ATOM 1243 N N . ASP A 1 163 ? 18.727 9.778 0.600 1.00 88.81 163 ASP A N 1
ATOM 1244 C CA . ASP A 1 163 ? 18.186 10.343 -0.637 1.00 88.81 163 ASP A CA 1
ATOM 1245 C C . ASP A 1 163 ? 18.253 9.347 -1.798 1.00 88.81 163 ASP A C 1
ATOM 1247 O O . ASP A 1 163 ? 17.358 9.325 -2.633 1.00 88.81 163 ASP A O 1
ATOM 1251 N N . SER A 1 164 ? 19.270 8.482 -1.847 1.00 84.50 164 SER A N 1
ATOM 1252 C CA . SER A 1 164 ? 19.340 7.433 -2.865 1.00 84.50 164 SER A CA 1
ATOM 1253 C C . SER A 1 164 ? 18.188 6.432 -2.733 1.00 84.50 164 SER A C 1
ATOM 1255 O O . SER A 1 164 ? 17.554 6.068 -3.714 1.00 84.50 164 SER A O 1
ATOM 1257 N N . PHE A 1 165 ? 17.827 6.032 -1.519 1.00 83.62 165 PHE A N 1
ATOM 1258 C CA . PHE A 1 165 ? 16.672 5.163 -1.324 1.00 83.62 165 PHE A CA 1
ATOM 1259 C C . PHE A 1 165 ? 15.357 5.869 -1.698 1.00 83.62 165 PHE A C 1
ATOM 1261 O O . PHE A 1 165 ? 14.492 5.281 -2.344 1.00 83.62 165 PHE A O 1
ATOM 1268 N N . VAL A 1 166 ? 15.213 7.147 -1.332 1.00 82.69 166 VAL A N 1
ATOM 1269 C CA . VAL A 1 166 ? 13.976 7.918 -1.548 1.00 82.69 166 VAL A CA 1
ATOM 1270 C C . VAL A 1 166 ? 13.808 8.383 -3.004 1.00 82.69 166 VAL A C 1
ATOM 1272 O O . VAL A 1 166 ? 12.683 8.429 -3.506 1.00 82.69 166 VAL A O 1
ATOM 1275 N N . PHE A 1 167 ? 14.899 8.740 -3.689 1.00 78.88 167 PHE A N 1
ATOM 1276 C CA . PHE A 1 167 ? 14.874 9.452 -4.972 1.00 78.88 167 PHE A CA 1
ATOM 1277 C C . PHE A 1 167 ? 15.543 8.723 -6.142 1.00 78.88 167 PHE A C 1
ATOM 1279 O O . PHE A 1 167 ? 15.262 9.094 -7.282 1.00 78.88 167 PHE A O 1
ATOM 1286 N N . ASP A 1 168 ? 16.365 7.686 -5.937 1.00 68.88 168 ASP A N 1
ATOM 1287 C CA . ASP A 1 168 ? 17.157 7.045 -7.015 1.00 68.88 168 ASP A CA 1
ATOM 1288 C C . ASP A 1 168 ? 16.325 6.121 -7.936 1.00 68.88 168 ASP A C 1
ATOM 1290 O O . ASP A 1 168 ? 16.823 5.231 -8.618 1.00 68.88 168 ASP A O 1
ATOM 1294 N N . SER A 1 169 ? 15.013 6.364 -8.004 1.00 58.44 169 SER A N 1
ATOM 1295 C CA . SER A 1 169 ? 14.047 5.680 -8.872 1.00 58.44 169 SER A CA 1
ATOM 1296 C C . SER A 1 169 ? 13.731 6.478 -10.143 1.00 58.44 169 SER A C 1
ATOM 1298 O O . SER A 1 169 ? 12.580 6.513 -10.588 1.00 58.44 169 SER A O 1
ATOM 1300 N N . VAL A 1 170 ? 14.712 7.170 -10.730 1.00 56.34 170 VAL A N 1
ATOM 1301 C CA . VAL A 1 170 ? 14.490 7.955 -11.954 1.00 56.34 170 VAL A CA 1
ATOM 1302 C C . VAL A 1 170 ? 15.468 7.525 -13.034 1.00 56.34 170 VAL A C 1
ATOM 1304 O O . VAL A 1 170 ? 16.645 7.864 -12.999 1.00 56.34 170 VAL A O 1
ATOM 1307 N N . ALA A 1 171 ? 14.953 6.822 -14.044 1.00 53.72 171 ALA A N 1
ATOM 1308 C CA . ALA A 1 171 ? 15.650 6.632 -15.307 1.00 53.72 171 ALA A CA 1
ATOM 1309 C C . ALA A 1 171 ? 15.986 8.015 -15.905 1.00 53.72 171 ALA A C 1
ATOM 1311 O O . ALA A 1 171 ? 15.063 8.742 -16.297 1.00 53.72 171 ALA A O 1
ATOM 1312 N N . PRO A 1 172 ? 17.267 8.416 -16.015 1.00 48.44 172 PRO A N 1
ATOM 1313 C CA . PRO A 1 172 ? 17.609 9.678 -16.647 1.00 48.44 172 PRO A CA 1
ATOM 1314 C C . PRO A 1 172 ? 17.316 9.549 -18.147 1.00 48.44 172 PRO A C 1
ATOM 1316 O O . PRO A 1 172 ? 17.984 8.797 -18.857 1.00 48.44 172 PRO A O 1
ATOM 1319 N N . GLY A 1 173 ? 16.291 10.257 -18.627 1.00 50.97 173 GLY A N 1
ATOM 1320 C CA . GLY A 1 173 ? 16.039 10.451 -20.059 1.00 50.97 173 GLY A CA 1
ATOM 1321 C C . GLY A 1 173 ? 15.274 9.346 -20.797 1.00 50.97 173 GLY A C 1
ATOM 1322 O O . GLY A 1 173 ? 15.267 9.362 -22.026 1.00 50.97 173 GLY A O 1
ATOM 1323 N N . GLY A 1 174 ? 14.631 8.405 -20.102 1.00 48.81 174 GLY A N 1
ATOM 1324 C CA . GLY A 1 174 ? 13.767 7.420 -20.761 1.00 48.81 174 GLY A CA 1
ATOM 1325 C C . GLY A 1 174 ? 12.381 7.981 -21.110 1.00 48.81 174 GLY A C 1
ATOM 1326 O O . GLY A 1 174 ? 11.898 8.932 -20.493 1.00 48.81 174 GLY A O 1
ATOM 1327 N N . ILE A 1 175 ? 11.717 7.369 -22.086 1.00 52.09 175 ILE A N 1
ATOM 1328 C CA . ILE A 1 175 ? 10.353 7.740 -22.473 1.00 52.09 175 ILE A CA 1
ATOM 1329 C C . ILE A 1 175 ? 9.359 7.129 -21.495 1.00 52.09 175 ILE A C 1
ATOM 1331 O O . ILE A 1 175 ? 9.360 5.924 -21.292 1.00 52.09 175 ILE A O 1
ATOM 1335 N N . GLN A 1 176 ? 8.494 7.960 -20.915 1.00 54.62 176 GLN A N 1
ATOM 1336 C CA . GLN A 1 176 ? 7.402 7.487 -20.078 1.00 54.62 176 GLN A CA 1
ATOM 1337 C C . GLN A 1 176 ? 6.221 7.040 -20.943 1.00 54.62 176 GLN A C 1
ATOM 1339 O O . GLN A 1 176 ? 5.671 7.813 -21.734 1.00 54.62 176 GLN A O 1
ATOM 1344 N N . THR A 1 177 ? 5.769 5.818 -20.707 1.00 54.06 177 THR A N 1
ATOM 1345 C CA . THR A 1 177 ? 4.506 5.316 -21.235 1.00 54.06 177 THR A CA 1
ATOM 1346 C C . THR A 1 177 ? 3.633 4.864 -20.089 1.00 54.06 177 THR A C 1
ATOM 1348 O O . THR A 1 177 ? 4.090 4.089 -19.269 1.00 54.06 177 THR A O 1
ATOM 1351 N N . LEU A 1 178 ? 2.373 5.296 -20.068 1.00 52.09 178 LEU A N 1
ATOM 1352 C CA . LEU A 1 178 ? 1.376 4.827 -19.114 1.00 52.09 178 LEU A CA 1
ATOM 1353 C C . LEU A 1 178 ? 0.456 3.815 -19.803 1.00 52.09 178 LEU A C 1
ATOM 1355 O O . LEU A 1 178 ? -0.288 4.190 -20.706 1.00 52.09 178 LEU A O 1
ATOM 1359 N N . VAL A 1 179 ? 0.485 2.551 -19.369 1.00 55.75 179 VAL A N 1
ATOM 1360 C CA . VAL A 1 179 ? -0.519 1.549 -19.769 1.00 55.75 179 VAL A CA 1
ATOM 1361 C C . VAL A 1 179 ? -1.101 0.870 -18.534 1.00 55.75 179 VAL A C 1
ATOM 1363 O O . VAL A 1 179 ? -0.377 0.248 -17.756 1.00 55.75 179 VAL A O 1
ATOM 1366 N N . GLY A 1 180 ? -2.423 0.942 -18.382 1.00 49.88 180 GLY A N 1
ATOM 1367 C CA . GLY A 1 180 ? -3.155 0.020 -17.522 1.00 49.88 180 GLY A CA 1
ATOM 1368 C C . GLY A 1 180 ? -4.638 0.352 -17.366 1.00 49.88 180 GLY A C 1
ATOM 1369 O O . GLY A 1 180 ? -5.036 1.509 -17.252 1.00 49.88 180 GLY A O 1
ATOM 1370 N N . ARG A 1 181 ? -5.460 -0.705 -17.376 1.00 43.72 181 ARG A N 1
ATOM 1371 C CA . ARG A 1 181 ? -6.896 -0.662 -17.049 1.00 43.72 181 ARG A CA 1
ATOM 1372 C C . ARG A 1 181 ? -7.143 -0.592 -15.531 1.00 43.72 181 ARG A C 1
ATOM 1374 O O . ARG A 1 181 ? -8.123 0.021 -15.127 1.00 43.72 181 ARG A O 1
ATOM 1381 N N . ASP A 1 182 ? -6.223 -1.149 -14.727 1.00 50.12 182 ASP A N 1
ATOM 1382 C CA . ASP A 1 182 ? -6.373 -1.368 -13.272 1.00 50.12 182 ASP A CA 1
ATOM 1383 C C . ASP A 1 182 ? -5.223 -0.776 -12.412 1.00 50.12 182 ASP A C 1
ATOM 1385 O O . ASP A 1 182 ? -5.190 -0.962 -11.196 1.00 50.12 182 ASP A O 1
ATOM 1389 N N . GLY A 1 183 ? -4.292 -0.038 -13.029 1.00 63.66 183 GLY A N 1
ATOM 1390 C CA . GLY A 1 183 ? -3.153 0.649 -12.398 1.00 63.66 183 GLY A CA 1
ATOM 1391 C C . GLY A 1 183 ? -2.172 1.184 -13.449 1.00 63.66 183 GLY A C 1
ATOM 1392 O O . GLY A 1 183 ? -2.530 1.273 -14.622 1.00 63.66 183 GLY A O 1
ATOM 1393 N N . THR A 1 184 ? -0.959 1.581 -13.053 1.00 74.25 184 THR A N 1
ATOM 1394 C CA . THR A 1 184 ? 0.005 2.249 -13.953 1.00 74.25 184 THR A CA 1
ATOM 1395 C C . THR A 1 184 ? 1.280 1.430 -14.074 1.00 74.25 184 THR A C 1
ATOM 1397 O O . THR A 1 184 ? 1.928 1.213 -13.057 1.00 74.25 184 THR A O 1
ATOM 1400 N N . VAL A 1 185 ? 1.686 1.061 -15.292 1.00 82.44 185 VAL A N 1
ATOM 1401 C CA . VAL A 1 185 ? 3.047 0.587 -15.598 1.00 82.44 185 VAL A CA 1
ATOM 1402 C C . VAL A 1 185 ? 3.745 1.617 -16.479 1.00 82.44 185 VAL A C 1
ATOM 1404 O O . VAL A 1 185 ? 3.164 2.051 -17.472 1.00 82.44 185 VAL A O 1
ATOM 1407 N N . ASN A 1 186 ? 4.976 1.974 -16.117 1.00 80.00 186 ASN A N 1
ATOM 1408 C CA . ASN A 1 186 ? 5.911 2.779 -16.890 1.00 80.00 186 ASN A CA 1
ATOM 1409 C C . ASN A 1 186 ? 7.121 1.932 -17.285 1.00 80.00 186 ASN A C 1
ATOM 1411 O O . ASN A 1 186 ? 7.702 1.251 -16.443 1.00 80.00 186 ASN A O 1
ATOM 1415 N N . ALA A 1 187 ? 7.525 2.021 -18.549 1.00 85.12 187 ALA A N 1
ATOM 1416 C CA . ALA A 1 187 ? 8.748 1.412 -19.050 1.00 85.12 187 ALA A CA 1
ATOM 1417 C C . ALA A 1 187 ? 9.647 2.497 -19.641 1.00 85.12 187 ALA A C 1
ATOM 1419 O O . ALA A 1 187 ? 9.241 3.187 -20.568 1.00 85.12 187 ALA A O 1
ATOM 1420 N N . TYR A 1 188 ? 10.860 2.629 -19.119 1.00 82.94 188 TYR A N 1
ATOM 1421 C CA . TYR A 1 188 ? 11.876 3.552 -19.611 1.00 82.94 188 TYR A CA 1
ATOM 1422 C C . TYR A 1 188 ? 12.949 2.740 -20.317 1.00 82.94 188 TYR A C 1
ATOM 1424 O O . TYR A 1 188 ? 13.556 1.886 -19.684 1.00 82.94 188 TYR A O 1
ATOM 1432 N N . ILE A 1 189 ? 13.193 2.984 -21.605 1.00 83.12 189 ILE A N 1
ATOM 1433 C CA . ILE A 1 189 ? 14.142 2.192 -22.398 1.00 83.12 189 ILE A CA 1
ATOM 1434 C C . ILE A 1 189 ? 15.257 3.085 -22.929 1.00 83.12 189 ILE A C 1
ATOM 1436 O O . ILE A 1 189 ? 15.011 4.173 -23.448 1.00 83.12 189 ILE A O 1
ATOM 1440 N N . ARG A 1 190 ? 16.487 2.585 -22.830 1.00 83.00 190 ARG A N 1
ATOM 1441 C CA . ARG A 1 190 ? 17.674 3.114 -23.493 1.00 83.00 190 ARG A CA 1
ATOM 1442 C C . ARG A 1 190 ? 18.211 2.063 -24.458 1.00 83.00 190 ARG A C 1
ATOM 1444 O O . ARG A 1 190 ? 18.287 0.882 -24.114 1.00 83.00 190 ARG A O 1
ATOM 1451 N N . LEU A 1 191 ? 18.567 2.493 -25.663 1.00 85.25 191 LEU A N 1
ATOM 1452 C CA . LEU A 1 191 ? 19.096 1.628 -26.715 1.00 85.25 191 LEU A CA 1
ATOM 1453 C C . LEU A 1 191 ? 20.581 1.899 -26.926 1.00 85.25 191 LEU A C 1
ATOM 1455 O O . LEU A 1 191 ? 21.008 3.049 -26.815 1.00 85.25 191 LEU A O 1
ATOM 1459 N N . TYR A 1 192 ? 21.324 0.861 -27.306 1.00 82.50 192 TYR A N 1
ATOM 1460 C CA . TYR A 1 192 ? 22.678 1.038 -27.815 1.00 82.50 192 TYR A CA 1
ATOM 1461 C C . TYR A 1 192 ? 22.673 1.930 -29.063 1.00 82.50 192 TYR A C 1
ATOM 1463 O O . TYR A 1 192 ? 21.711 1.950 -29.837 1.00 82.50 192 TYR A O 1
ATOM 1471 N N . ALA A 1 193 ? 23.766 2.664 -29.269 1.00 74.62 193 ALA A N 1
ATOM 1472 C CA . ALA A 1 193 ? 23.995 3.371 -30.521 1.00 74.62 193 ALA A CA 1
ATOM 1473 C C . ALA A 1 193 ? 24.303 2.364 -31.642 1.00 74.62 193 ALA A C 1
ATOM 1475 O O . ALA A 1 193 ? 25.146 1.485 -31.467 1.00 74.62 193 ALA A O 1
ATOM 1476 N N . GLY A 1 194 ? 23.641 2.511 -32.788 1.00 75.12 194 GLY A N 1
ATOM 1477 C CA . GLY A 1 194 ? 23.825 1.652 -33.958 1.00 75.12 194 GLY A CA 1
ATOM 1478 C C . GLY A 1 194 ? 22.509 1.335 -34.666 1.00 75.12 194 GLY A C 1
ATOM 1479 O O . GLY A 1 194 ? 21.433 1.725 -34.211 1.00 75.12 194 GLY A O 1
ATOM 1480 N N . ASP A 1 195 ? 22.608 0.620 -35.786 1.00 72.88 195 ASP A N 1
ATOM 1481 C CA . ASP A 1 195 ? 21.443 0.229 -36.593 1.00 72.88 195 ASP A CA 1
ATOM 1482 C C . ASP A 1 195 ? 20.645 -0.911 -35.945 1.00 72.88 195 ASP A C 1
ATOM 1484 O O . ASP A 1 195 ? 19.423 -1.018 -36.100 1.00 72.88 195 ASP A O 1
ATOM 1488 N N . GLU A 1 196 ? 21.326 -1.760 -35.173 1.00 75.50 196 GLU A N 1
ATOM 1489 C CA . GLU A 1 196 ? 20.683 -2.807 -34.394 1.00 75.50 196 GLU A CA 1
ATOM 1490 C C . GLU A 1 196 ? 20.023 -2.198 -33.156 1.00 75.50 196 GLU A C 1
ATOM 1492 O O . GLU A 1 196 ? 20.681 -1.731 -32.227 1.00 75.50 196 GLU A O 1
ATOM 1497 N N . ARG A 1 197 ? 18.685 -2.208 -33.124 1.00 85.62 197 ARG A N 1
ATOM 1498 C CA . ARG A 1 197 ? 17.911 -1.717 -31.977 1.00 85.62 197 ARG A CA 1
ATOM 1499 C C . ARG A 1 197 ? 17.976 -2.707 -30.813 1.00 85.62 197 ARG A C 1
ATOM 1501 O O . ARG A 1 197 ? 17.030 -3.466 -30.584 1.00 85.62 197 ARG A O 1
ATOM 1508 N N . LEU A 1 198 ? 19.102 -2.699 -30.108 1.00 89.62 198 LEU A N 1
ATOM 1509 C CA . LEU A 1 1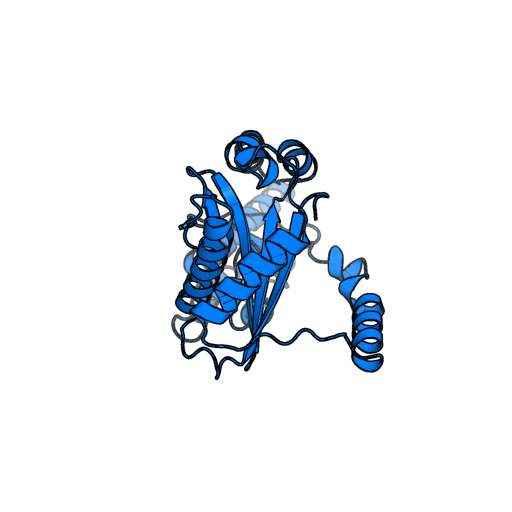98 ? 19.377 -3.503 -28.920 1.00 89.62 198 LEU A CA 1
ATOM 1510 C C . LEU A 1 198 ? 19.156 -2.684 -27.644 1.00 89.62 198 LEU A C 1
ATOM 1512 O O . LEU A 1 198 ? 19.492 -1.500 -27.588 1.00 89.62 198 LEU A O 1
ATOM 1516 N N . ILE A 1 199 ? 18.609 -3.319 -26.608 1.00 89.31 199 ILE A N 1
ATOM 1517 C CA . ILE A 1 199 ? 18.349 -2.684 -25.311 1.00 89.31 199 ILE A CA 1
ATOM 1518 C C . ILE A 1 199 ? 19.656 -2.568 -24.518 1.00 89.31 199 ILE A C 1
ATOM 1520 O O . ILE A 1 199 ? 20.240 -3.575 -24.129 1.00 89.31 199 ILE A O 1
ATOM 1524 N N . GLU A 1 200 ? 20.088 -1.346 -24.215 1.00 85.25 200 GLU A N 1
ATOM 1525 C CA . GLU A 1 200 ? 21.185 -1.083 -23.271 1.00 85.25 200 GLU A CA 1
ATOM 1526 C C . GLU A 1 200 ? 20.678 -1.193 -21.828 1.00 85.25 200 GLU A C 1
ATOM 1528 O O . GLU A 1 200 ? 21.297 -1.818 -20.959 1.00 85.25 200 GLU A O 1
ATOM 1533 N N . GLN A 1 201 ? 19.514 -0.597 -21.570 1.00 87.31 201 GLN A N 1
ATOM 1534 C CA . GLN A 1 201 ? 18.898 -0.600 -20.254 1.00 87.31 201 GLN A CA 1
ATOM 1535 C C . GLN A 1 201 ? 17.388 -0.408 -20.349 1.00 87.31 201 GLN A C 1
ATOM 1537 O O . GLN A 1 201 ? 16.893 0.304 -21.223 1.00 87.31 201 GLN A O 1
ATOM 1542 N N . ILE A 1 202 ? 16.662 -1.029 -19.424 1.00 87.06 202 ILE A N 1
ATOM 1543 C CA . ILE A 1 202 ? 15.239 -0.800 -19.216 1.00 87.06 202 ILE A CA 1
ATOM 1544 C C . ILE A 1 202 ? 14.964 -0.645 -17.721 1.00 87.06 202 ILE A C 1
ATOM 1546 O O . ILE A 1 202 ? 15.586 -1.339 -16.921 1.00 87.06 202 ILE A O 1
ATOM 1550 N N . TRP A 1 203 ? 14.048 0.255 -17.372 1.00 87.00 203 TRP A N 1
ATOM 1551 C CA . TRP A 1 203 ? 13.487 0.374 -16.027 1.00 87.00 203 TRP A CA 1
ATOM 1552 C C . TRP A 1 203 ? 11.975 0.241 -16.087 1.00 87.00 203 TRP A C 1
ATOM 1554 O O . TRP A 1 203 ? 11.325 0.910 -16.897 1.00 87.00 203 TRP A O 1
ATOM 1564 N N . LEU A 1 204 ? 11.419 -0.591 -15.216 1.00 86.81 204 LEU A N 1
ATOM 1565 C CA . LEU A 1 204 ? 9.990 -0.806 -15.065 1.00 86.81 204 LEU A CA 1
ATOM 1566 C C . LEU A 1 204 ? 9.549 -0.236 -13.720 1.00 86.81 204 LEU A C 1
ATOM 1568 O O . LEU A 1 204 ? 9.935 -0.719 -12.661 1.00 86.81 204 LEU A O 1
ATOM 1572 N N . THR A 1 205 ? 8.709 0.792 -13.755 1.00 83.81 205 THR A N 1
ATOM 1573 C CA . THR A 1 205 ? 8.162 1.420 -12.547 1.00 83.81 205 THR A CA 1
ATOM 1574 C C . THR A 1 205 ? 6.654 1.515 -12.652 1.00 83.81 205 THR A C 1
ATOM 1576 O O . THR A 1 205 ? 6.085 1.367 -13.730 1.00 83.81 205 THR A O 1
ATOM 1579 N N . GLY A 1 206 ? 5.955 1.765 -11.553 1.00 78.31 206 GLY A N 1
ATOM 1580 C CA . GLY A 1 206 ? 4.506 1.864 -11.617 1.00 78.31 206 GLY A CA 1
ATOM 1581 C C . GLY A 1 206 ? 3.819 1.708 -10.279 1.00 78.31 206 GLY A C 1
ATOM 1582 O O . GLY A 1 206 ? 4.459 1.581 -9.244 1.00 78.31 206 GLY A O 1
ATOM 1583 N N . ASN A 1 207 ? 2.492 1.720 -10.331 1.00 77.56 207 ASN A N 1
ATOM 1584 C CA . ASN A 1 207 ? 1.631 1.425 -9.197 1.00 77.56 207 ASN A CA 1
ATOM 1585 C C . ASN A 1 207 ? 1.066 0.010 -9.358 1.00 77.56 207 ASN A C 1
ATOM 1587 O O . ASN A 1 207 ? -0.090 -0.165 -9.750 1.00 77.56 207 ASN A O 1
ATOM 1591 N N . PHE A 1 208 ? 1.928 -0.980 -9.145 1.00 81.00 208 PHE A N 1
ATOM 1592 C CA . PHE A 1 208 ? 1.601 -2.398 -9.187 1.00 81.00 208 PHE A CA 1
ATOM 1593 C C . PHE A 1 208 ? 2.492 -3.159 -8.200 1.00 81.00 208 PHE A C 1
ATOM 1595 O O . PHE A 1 208 ? 3.624 -2.759 -7.944 1.00 81.00 208 PHE A O 1
ATOM 1602 N N . ASP A 1 209 ? 1.985 -4.272 -7.684 1.00 80.38 209 ASP A N 1
ATOM 1603 C CA . ASP A 1 209 ? 2.722 -5.165 -6.794 1.00 80.38 209 ASP A CA 1
ATOM 1604 C C . ASP A 1 209 ? 3.097 -6.440 -7.549 1.00 80.38 209 ASP A C 1
ATOM 1606 O O . ASP A 1 209 ? 2.276 -6.980 -8.298 1.00 80.38 209 ASP A O 1
ATOM 1610 N N . VAL A 1 210 ? 4.299 -6.962 -7.301 1.00 84.62 210 VAL A N 1
ATOM 1611 C CA . VAL A 1 210 ? 4.725 -8.285 -7.777 1.00 84.62 210 VAL A CA 1
ATOM 1612 C C . VAL A 1 210 ? 5.198 -9.170 -6.627 1.00 84.62 210 VAL A C 1
ATOM 1614 O O . VAL A 1 210 ? 5.678 -8.691 -5.599 1.00 84.62 210 VAL A O 1
ATOM 1617 N N . SER A 1 211 ? 5.076 -10.483 -6.795 1.00 82.00 211 SER A N 1
ATOM 1618 C CA . SER A 1 211 ? 5.675 -11.475 -5.904 1.00 82.00 211 SER A CA 1
ATOM 1619 C C . SER A 1 211 ? 6.261 -12.620 -6.722 1.00 82.00 211 SER A C 1
ATOM 1621 O O . SER A 1 211 ? 5.521 -13.201 -7.521 1.00 82.00 211 SER A O 1
ATOM 1623 N N . PRO A 1 212 ? 7.536 -12.991 -6.510 1.00 84.62 212 PRO A N 1
ATOM 1624 C CA . PRO A 1 212 ? 8.541 -12.330 -5.657 1.00 84.62 212 PRO A CA 1
ATOM 1625 C C . PRO A 1 212 ? 8.937 -10.913 -6.124 1.00 84.62 212 PRO A C 1
ATOM 1627 O O . PRO A 1 212 ? 8.859 -10.621 -7.315 1.00 84.62 212 PRO A O 1
ATOM 1630 N N . ALA A 1 213 ? 9.416 -10.050 -5.217 1.00 82.62 213 ALA A N 1
ATOM 1631 C CA . ALA A 1 213 ? 9.792 -8.667 -5.557 1.00 82.62 213 ALA A CA 1
ATOM 1632 C C . ALA A 1 213 ? 10.927 -8.591 -6.601 1.00 82.62 213 ALA A C 1
ATOM 1634 O O . ALA A 1 213 ? 10.890 -7.777 -7.523 1.00 82.62 213 ALA A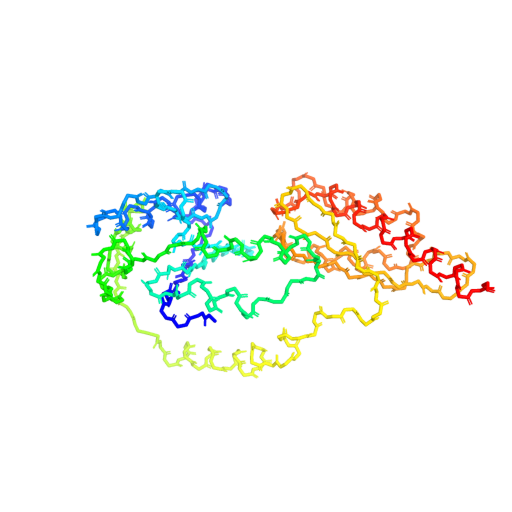 O 1
ATOM 1635 N N . ARG A 1 214 ? 11.891 -9.521 -6.518 1.00 85.19 214 ARG A N 1
ATOM 1636 C CA . ARG A 1 214 ? 13.044 -9.638 -7.436 1.00 85.19 214 ARG A CA 1
ATOM 1637 C C . ARG A 1 214 ? 12.687 -9.900 -8.904 1.00 85.19 214 ARG A C 1
ATOM 1639 O O . ARG A 1 214 ? 13.554 -9.825 -9.762 1.00 85.19 214 ARG A O 1
ATOM 1646 N N . VAL A 1 215 ? 11.432 -10.223 -9.216 1.00 90.62 215 VAL A N 1
ATOM 1647 C CA . VAL A 1 215 ? 11.011 -10.528 -10.592 1.00 90.62 215 VAL A CA 1
ATOM 1648 C C . VAL A 1 215 ? 11.199 -9.333 -11.529 1.00 90.62 215 VAL A C 1
ATOM 1650 O O . VAL A 1 215 ? 11.550 -9.531 -12.689 1.00 90.62 215 VAL A O 1
ATOM 1653 N N . ILE A 1 216 ? 10.993 -8.101 -11.050 1.00 90.94 216 ILE A N 1
ATOM 1654 C CA . ILE A 1 216 ? 11.172 -6.910 -11.892 1.00 90.94 216 ILE A CA 1
ATOM 1655 C C . ILE A 1 216 ? 12.646 -6.679 -12.213 1.00 90.94 216 ILE A C 1
ATOM 1657 O O . ILE A 1 216 ? 12.982 -6.515 -13.382 1.00 90.94 216 ILE A O 1
ATOM 1661 N N . THR A 1 217 ? 13.533 -6.761 -11.222 1.00 88.44 217 THR A N 1
ATOM 1662 C CA . THR A 1 217 ? 14.977 -6.597 -11.445 1.00 88.44 217 THR A CA 1
ATOM 1663 C C . THR A 1 217 ? 15.561 -7.731 -12.292 1.00 88.44 217 THR A C 1
ATOM 1665 O O . THR A 1 217 ? 16.379 -7.480 -13.178 1.00 88.44 217 THR A O 1
ATOM 1668 N N . ASP A 1 218 ? 15.095 -8.969 -12.099 1.00 91.75 218 ASP A N 1
ATOM 1669 C CA . ASP A 1 218 ? 15.438 -10.108 -12.958 1.00 91.75 218 ASP A CA 1
ATOM 1670 C C . ASP A 1 218 ? 14.996 -9.873 -14.412 1.00 91.75 218 ASP A C 1
ATOM 1672 O O . ASP A 1 218 ? 15.743 -10.170 -15.347 1.00 91.75 218 ASP A O 1
ATOM 1676 N N . LEU A 1 219 ? 13.790 -9.331 -14.617 1.00 94.00 219 LEU A N 1
ATOM 1677 C CA . LEU A 1 219 ? 13.270 -9.004 -15.942 1.00 94.00 219 LEU A CA 1
ATOM 1678 C C . LEU A 1 219 ? 14.084 -7.885 -16.603 1.00 94.00 219 LEU A C 1
ATOM 1680 O O . LEU A 1 219 ? 14.484 -8.033 -17.756 1.00 94.00 219 LEU A O 1
ATOM 1684 N N . GLU A 1 220 ? 14.377 -6.798 -15.890 1.00 93.12 220 GLU A N 1
ATOM 1685 C CA . GLU A 1 220 ? 15.210 -5.699 -16.394 1.00 93.12 220 GLU A CA 1
ATOM 1686 C C . GLU A 1 220 ? 16.596 -6.191 -16.831 1.00 93.12 220 GLU A C 1
ATOM 1688 O O . GLU A 1 220 ? 17.067 -5.854 -17.921 1.00 93.12 220 GLU A O 1
ATOM 1693 N N . ALA A 1 221 ? 17.225 -7.053 -16.025 1.00 92.19 221 ALA A N 1
ATOM 1694 C CA . ALA A 1 221 ? 18.503 -7.673 -16.358 1.00 92.19 221 ALA A CA 1
ATOM 1695 C C . ALA A 1 221 ? 18.397 -8.615 -17.568 1.00 92.19 221 ALA A C 1
ATOM 1697 O O . ALA A 1 221 ? 19.260 -8.586 -18.444 1.00 92.19 221 ALA A O 1
ATOM 1698 N N . ALA A 1 222 ? 17.334 -9.422 -17.649 1.00 93.81 222 ALA A N 1
ATOM 1699 C CA . ALA A 1 222 ? 17.117 -10.376 -18.736 1.00 93.81 222 ALA A CA 1
ATOM 1700 C C . ALA A 1 222 ? 16.788 -9.719 -20.086 1.00 93.81 222 ALA A C 1
ATOM 1702 O O . ALA A 1 222 ? 16.907 -10.379 -21.119 1.00 93.81 222 ALA A O 1
ATOM 1703 N N . LEU A 1 223 ? 16.338 -8.462 -20.083 1.00 93.88 223 LEU A N 1
ATOM 1704 C CA . LEU A 1 223 ? 16.049 -7.690 -21.291 1.00 93.88 223 LEU A CA 1
ATOM 1705 C C . LEU A 1 223 ? 17.280 -6.958 -21.843 1.00 93.88 223 LEU A C 1
ATOM 1707 O O . LEU A 1 223 ? 17.291 -6.603 -23.022 1.00 93.88 223 LEU A O 1
ATOM 1711 N N . ARG A 1 224 ? 18.322 -6.746 -21.030 1.00 92.31 224 ARG A N 1
ATOM 1712 C CA . ARG A 1 224 ? 19.570 -6.115 -21.476 1.00 92.31 224 ARG A CA 1
ATOM 1713 C C . ARG A 1 224 ? 20.238 -6.950 -22.573 1.00 92.31 224 ARG A C 1
ATOM 1715 O O . ARG A 1 224 ? 20.401 -8.159 -22.444 1.00 92.31 224 ARG A O 1
ATOM 1722 N N . GLY A 1 225 ? 20.649 -6.284 -23.648 1.00 91.94 225 GLY A N 1
ATOM 1723 C CA . GLY A 1 225 ? 21.290 -6.887 -24.816 1.00 91.94 225 GLY A CA 1
ATOM 1724 C C . GLY A 1 225 ? 20.325 -7.542 -25.807 1.00 91.94 225 GLY A C 1
ATOM 1725 O O . GLY A 1 225 ? 20.769 -7.990 -26.861 1.00 91.94 225 GLY A O 1
ATOM 1726 N N . LEU A 1 226 ? 19.018 -7.591 -25.520 1.00 94.38 226 LEU A N 1
ATOM 1727 C CA . LEU A 1 226 ? 18.048 -8.168 -26.449 1.00 94.38 226 LEU A CA 1
ATOM 1728 C C . LEU A 1 226 ? 17.640 -7.181 -27.551 1.00 94.38 226 LEU A C 1
ATOM 1730 O O . LEU A 1 226 ? 17.545 -5.972 -27.302 1.00 94.38 226 LEU A O 1
ATOM 1734 N N . PRO A 1 227 ? 17.305 -7.682 -28.755 1.00 93.31 227 PRO A N 1
ATOM 1735 C CA . PRO A 1 227 ? 16.591 -6.898 -29.750 1.00 93.31 227 PRO A CA 1
ATOM 1736 C C . PRO A 1 227 ? 15.245 -6.421 -29.204 1.00 93.31 227 PRO A C 1
ATOM 1738 O O . PRO A 1 227 ? 14.469 -7.200 -28.650 1.00 93.31 227 PRO A O 1
ATOM 1741 N N . VAL A 1 228 ? 14.907 -5.149 -29.430 1.00 90.25 228 VAL A N 1
ATOM 1742 C CA . VAL A 1 228 ? 13.654 -4.559 -28.917 1.00 90.25 228 VAL A CA 1
ATOM 1743 C C . VAL A 1 228 ? 12.385 -5.287 -29.377 1.00 90.25 228 VAL A C 1
ATOM 1745 O O . VAL A 1 228 ? 11.372 -5.243 -28.686 1.00 90.25 228 VAL A O 1
ATOM 1748 N N . ARG A 1 229 ? 12.434 -5.970 -30.529 1.00 90.94 229 ARG A N 1
ATOM 1749 C CA . ARG A 1 229 ? 11.319 -6.773 -31.062 1.00 90.94 229 ARG A CA 1
ATOM 1750 C C . ARG A 1 229 ? 10.978 -7.984 -30.187 1.00 90.94 229 ARG A C 1
ATOM 1752 O O . ARG A 1 229 ? 9.831 -8.415 -30.182 1.00 90.94 229 ARG A O 1
ATOM 1759 N N . ASP A 1 230 ? 11.947 -8.490 -29.427 1.00 94.44 230 ASP A N 1
ATOM 1760 C CA . ASP A 1 230 ? 11.802 -9.698 -28.610 1.00 94.44 230 ASP A CA 1
ATOM 1761 C C . ASP A 1 230 ? 11.426 -9.362 -27.152 1.00 94.44 230 ASP A C 1
ATOM 1763 O O . ASP A 1 2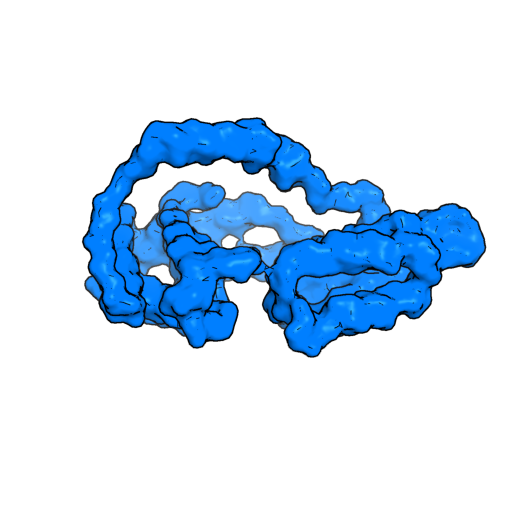30 ? 11.018 -10.235 -26.383 1.00 94.44 230 ASP A O 1
ATOM 1767 N N . ALA A 1 231 ? 11.516 -8.084 -26.766 1.00 92.69 231 ALA A N 1
ATOM 1768 C CA . ALA A 1 231 ? 11.391 -7.630 -25.383 1.00 92.69 231 ALA A CA 1
ATOM 1769 C C . ALA A 1 231 ? 10.012 -7.910 -24.762 1.00 92.69 231 ALA A C 1
ATOM 1771 O O . ALA A 1 231 ? 9.924 -8.448 -23.659 1.00 92.69 2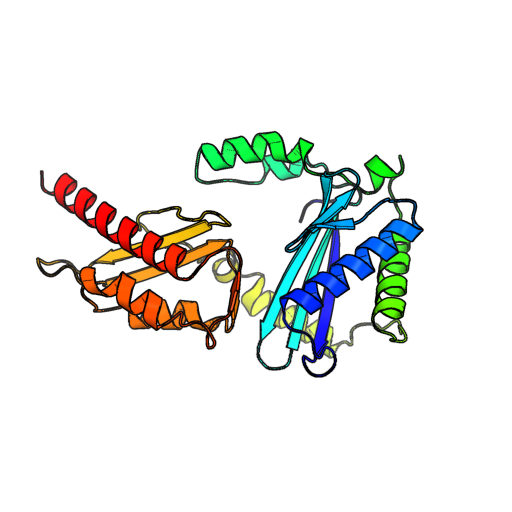31 ALA A O 1
ATOM 1772 N N . ALA A 1 232 ? 8.928 -7.601 -25.480 1.00 92.25 232 ALA A N 1
ATOM 1773 C CA . ALA A 1 232 ? 7.568 -7.830 -24.986 1.00 92.25 232 ALA A CA 1
ATOM 1774 C C . ALA A 1 232 ? 7.272 -9.330 -24.792 1.00 92.25 232 ALA A C 1
ATOM 1776 O O . ALA A 1 232 ? 6.724 -9.733 -23.766 1.00 92.25 232 ALA A O 1
ATOM 1777 N N . ALA A 1 233 ? 7.698 -10.174 -25.739 1.00 94.38 233 ALA A N 1
ATOM 1778 C CA . ALA A 1 233 ? 7.542 -11.624 -25.639 1.00 94.38 233 ALA A CA 1
ATOM 1779 C C . ALA A 1 233 ? 8.351 -12.202 -24.467 1.00 94.38 233 ALA A C 1
ATOM 1781 O O . ALA A 1 233 ? 7.847 -13.033 -23.706 1.00 94.38 233 ALA A O 1
ATOM 1782 N N . ARG A 1 234 ? 9.585 -11.718 -24.270 1.00 94.12 234 ARG A N 1
ATOM 1783 C CA . ARG A 1 234 ? 10.426 -12.110 -23.134 1.00 94.12 234 ARG A CA 1
ATOM 1784 C C . ARG A 1 234 ? 9.793 -11.725 -21.796 1.00 94.12 234 ARG A C 1
ATOM 1786 O O . ARG A 1 234 ? 9.827 -12.539 -20.873 1.00 94.12 234 ARG A O 1
ATOM 1793 N N . ALA A 1 235 ? 9.179 -10.545 -21.705 1.00 93.12 235 ALA A N 1
ATOM 1794 C CA . ALA A 1 235 ? 8.460 -10.103 -20.513 1.00 93.12 235 ALA A CA 1
ATOM 1795 C C . ALA A 1 235 ? 7.253 -10.997 -20.192 1.00 93.12 235 ALA A C 1
ATOM 1797 O O . ALA A 1 235 ? 7.109 -11.438 -19.053 1.00 93.12 235 ALA A O 1
ATOM 1798 N N . LEU A 1 236 ? 6.434 -11.348 -21.190 1.00 93.38 236 LEU A N 1
ATOM 1799 C CA . LEU A 1 236 ? 5.304 -12.269 -21.001 1.00 93.38 236 LEU A CA 1
ATOM 1800 C C . LEU A 1 236 ? 5.742 -13.651 -20.500 1.00 93.38 236 LEU A C 1
ATOM 1802 O O . LEU A 1 236 ? 5.057 -14.244 -19.666 1.00 93.38 236 LEU A O 1
ATOM 1806 N N . ALA A 1 237 ? 6.875 -14.154 -21.000 1.00 91.62 237 ALA A N 1
ATOM 1807 C CA . ALA A 1 237 ? 7.436 -15.434 -20.580 1.00 91.62 237 ALA A CA 1
ATOM 1808 C C . ALA A 1 237 ? 7.986 -15.385 -19.145 1.00 91.62 237 ALA A C 1
ATOM 1810 O O . ALA A 1 237 ? 7.760 -16.312 -18.368 1.00 91.62 237 ALA A O 1
ATOM 1811 N N . ALA A 1 238 ? 8.683 -14.307 -18.775 1.00 90.00 238 ALA A N 1
ATOM 1812 C CA . ALA A 1 238 ? 9.211 -14.123 -17.423 1.00 90.00 238 ALA A CA 1
ATOM 1813 C C . ALA A 1 238 ? 8.093 -13.949 -16.377 1.00 90.00 238 ALA A C 1
ATOM 1815 O O . ALA A 1 238 ? 8.201 -14.449 -15.260 1.00 90.00 238 ALA A O 1
ATOM 1816 N N . LEU A 1 239 ? 6.989 -13.298 -16.756 1.00 91.38 239 LEU A N 1
ATOM 1817 C CA . LEU A 1 239 ? 5.814 -13.051 -15.915 1.00 91.38 239 LEU A CA 1
ATOM 1818 C C . LEU A 1 239 ? 4.748 -14.150 -16.077 1.00 91.38 239 LEU A C 1
ATOM 1820 O O . LEU A 1 239 ? 3.555 -13.876 -16.243 1.00 91.38 239 LEU A O 1
ATOM 1824 N N . SER A 1 240 ? 5.181 -15.411 -16.083 1.00 85.56 240 SER A N 1
ATOM 1825 C CA . SER A 1 240 ? 4.289 -16.552 -16.302 1.00 85.56 240 SER A CA 1
ATOM 1826 C C . SER A 1 240 ? 3.288 -16.749 -15.146 1.00 85.56 240 SER A C 1
ATOM 1828 O O . SER A 1 240 ? 3.680 -16.718 -13.974 1.00 85.56 240 SER A O 1
ATOM 1830 N N . PRO A 1 241 ? 1.995 -17.002 -15.445 1.00 72.50 241 PRO A N 1
ATOM 1831 C CA . PRO A 1 241 ? 0.996 -17.336 -14.438 1.00 72.50 241 PRO A CA 1
ATOM 1832 C C . PRO A 1 241 ? 1.415 -18.583 -13.654 1.00 72.50 241 PRO A C 1
ATOM 1834 O O . PRO A 1 241 ? 1.721 -19.616 -14.246 1.00 72.50 241 PRO A O 1
ATOM 1837 N N . GLY A 1 242 ? 1.427 -18.484 -12.325 1.00 73.19 242 GLY A N 1
ATOM 1838 C CA . GLY A 1 242 ? 1.786 -19.581 -11.418 1.00 73.19 242 GLY A CA 1
ATOM 1839 C C . GLY A 1 242 ? 3.174 -19.459 -10.786 1.00 73.19 242 GLY A C 1
ATOM 1840 O O . GLY A 1 242 ? 3.373 -19.992 -9.699 1.00 73.19 242 GLY A O 1
ATOM 1841 N N . SER A 1 243 ? 4.102 -18.719 -11.402 1.00 79.06 243 SER A N 1
ATOM 1842 C CA . SER A 1 243 ? 5.399 -18.374 -10.792 1.00 79.06 243 SER A CA 1
ATOM 1843 C C . SER A 1 243 ? 5.452 -16.939 -10.271 1.00 79.06 243 SER A C 1
ATOM 1845 O O . SER A 1 243 ? 6.248 -16.645 -9.382 1.00 79.06 243 SER A O 1
ATOM 1847 N N . VAL A 1 244 ? 4.620 -16.055 -10.829 1.00 85.50 244 VAL A N 1
ATOM 1848 C CA . VAL A 1 244 ? 4.554 -14.640 -10.458 1.00 85.50 244 VAL A CA 1
ATOM 1849 C C . VAL A 1 244 ? 3.117 -14.260 -10.128 1.00 85.50 244 VAL A C 1
ATOM 1851 O O . VAL A 1 244 ? 2.202 -14.489 -10.922 1.00 85.50 244 VAL A O 1
ATOM 1854 N N . GLU A 1 245 ? 2.924 -13.649 -8.963 1.00 83.50 245 GLU A N 1
ATOM 1855 C CA . GLU A 1 245 ? 1.675 -12.977 -8.601 1.00 83.50 245 GLU A CA 1
ATOM 1856 C C . GLU A 1 245 ? 1.808 -11.482 -8.902 1.00 83.50 245 GLU A C 1
ATOM 1858 O O . GLU A 1 245 ? 2.804 -10.869 -8.519 1.00 83.50 245 GLU A O 1
ATOM 1863 N N . MET A 1 246 ? 0.817 -10.891 -9.578 1.00 84.44 246 MET A N 1
ATOM 1864 C CA . MET A 1 246 ? 0.786 -9.461 -9.906 1.00 84.44 246 MET A CA 1
ATOM 1865 C C . MET A 1 246 ? -0.545 -8.826 -9.487 1.00 84.44 246 MET A C 1
ATOM 1867 O O . MET A 1 246 ? -1.598 -9.452 -9.630 1.00 84.44 246 MET A O 1
ATOM 1871 N N . ARG A 1 247 ? -0.514 -7.574 -9.013 1.00 77.56 247 ARG A N 1
ATOM 1872 C CA . ARG A 1 247 ? -1.706 -6.741 -8.752 1.00 77.56 247 ARG A CA 1
ATOM 1873 C C . ARG A 1 247 ? -1.495 -5.306 -9.212 1.00 77.56 247 ARG A C 1
ATOM 1875 O O . ARG A 1 247 ? -0.367 -4.844 -9.253 1.00 77.56 247 ARG A O 1
ATOM 1882 N N . GLY A 1 248 ? -2.569 -4.598 -9.560 1.00 77.69 248 GLY A N 1
ATOM 1883 C CA . GLY A 1 248 ? -2.497 -3.243 -10.135 1.00 77.69 248 GLY A CA 1
ATOM 1884 C C . GLY A 1 248 ? -2.003 -3.208 -11.589 1.00 77.69 248 GLY A C 1
ATOM 1885 O O . GLY A 1 248 ? -2.154 -2.209 -12.281 1.00 77.69 248 GLY A O 1
ATOM 1886 N N . ALA A 1 249 ? -1.472 -4.315 -12.104 1.00 82.94 249 ALA A N 1
ATOM 1887 C CA . ALA A 1 249 ? -1.153 -4.507 -13.508 1.00 82.94 249 ALA A CA 1
ATOM 1888 C C . ALA A 1 249 ? -1.249 -5.991 -13.869 1.00 82.94 249 ALA A C 1
ATOM 1890 O O . ALA A 1 249 ? -1.163 -6.865 -13.005 1.00 82.94 249 ALA A O 1
ATOM 1891 N N . THR A 1 250 ? -1.395 -6.274 -15.160 1.00 86.56 250 THR A N 1
ATOM 1892 C CA . THR A 1 250 ? -1.244 -7.622 -15.705 1.00 86.56 250 THR A CA 1
ATOM 1893 C C . THR A 1 250 ? 0.104 -7.736 -16.410 1.00 86.56 250 THR A C 1
ATOM 1895 O O . THR A 1 250 ? 0.704 -6.730 -16.799 1.00 86.56 250 THR A O 1
ATOM 1898 N N . ARG A 1 251 ? 0.568 -8.968 -16.642 1.00 89.94 251 ARG A N 1
ATOM 1899 C CA . ARG A 1 251 ? 1.733 -9.215 -17.506 1.00 89.94 251 ARG A CA 1
ATOM 1900 C C . ARG A 1 251 ? 1.567 -8.592 -18.897 1.00 89.94 251 ARG A C 1
ATOM 1902 O O . ARG A 1 251 ? 2.541 -8.120 -19.474 1.00 89.94 251 ARG A O 1
ATOM 1909 N N . ASP A 1 252 ? 0.333 -8.544 -19.402 1.00 89.56 252 ASP A N 1
ATOM 1910 C CA . ASP A 1 252 ? 0.009 -7.940 -20.693 1.00 89.56 252 ASP A CA 1
ATOM 1911 C C . ASP A 1 252 ? 0.143 -6.415 -20.634 1.00 89.56 252 ASP A C 1
ATOM 1913 O O . ASP A 1 252 ? 0.685 -5.824 -21.562 1.00 89.56 252 ASP A O 1
ATOM 1917 N N . SER A 1 253 ? -0.248 -5.774 -19.523 1.00 87.12 253 SER A N 1
ATOM 1918 C CA . SER A 1 253 ? 0.017 -4.345 -19.298 1.00 87.12 253 SER A CA 1
ATOM 1919 C C . SER A 1 253 ? 1.517 -4.041 -19.284 1.00 87.12 253 SER A C 1
ATOM 1921 O O . SER A 1 253 ? 1.935 -3.044 -19.867 1.00 87.12 253 SER A O 1
ATOM 1923 N N . VAL A 1 254 ? 2.337 -4.903 -18.667 1.00 89.44 254 VAL A N 1
ATOM 1924 C CA . VAL A 1 254 ? 3.803 -4.744 -18.674 1.00 89.44 254 VAL A CA 1
ATOM 1925 C C . VAL A 1 254 ? 4.361 -4.889 -20.087 1.00 89.44 254 VAL A C 1
ATOM 1927 O O . VAL A 1 254 ? 5.104 -4.025 -20.548 1.00 89.44 254 VAL A O 1
ATOM 1930 N N . ALA A 1 255 ? 3.970 -5.942 -20.804 1.00 91.06 255 ALA A N 1
ATOM 1931 C CA . ALA A 1 255 ? 4.407 -6.167 -22.177 1.00 91.06 255 ALA A CA 1
ATOM 1932 C C . ALA A 1 255 ? 3.987 -5.022 -23.115 1.00 91.06 255 ALA A C 1
ATOM 1934 O O . ALA A 1 255 ? 4.783 -4.585 -23.946 1.00 91.06 255 ALA A O 1
ATOM 1935 N N . ALA A 1 256 ? 2.772 -4.496 -22.946 1.00 88.12 256 ALA A N 1
ATOM 1936 C CA . ALA A 1 256 ? 2.270 -3.352 -23.697 1.00 88.12 256 ALA A CA 1
ATOM 1937 C C . ALA A 1 256 ? 3.046 -2.063 -23.382 1.00 88.12 256 ALA A C 1
ATOM 1939 O O . ALA A 1 256 ? 3.401 -1.334 -24.306 1.00 88.12 256 ALA A O 1
ATOM 1940 N N . ALA A 1 257 ? 3.364 -1.801 -22.109 1.00 86.81 257 ALA A N 1
ATOM 1941 C CA . ALA A 1 257 ? 4.181 -0.651 -21.723 1.00 86.81 257 ALA A CA 1
ATOM 1942 C C . ALA A 1 257 ? 5.585 -0.714 -22.348 1.00 86.81 257 ALA A C 1
ATOM 1944 O O . ALA A 1 257 ? 6.073 0.291 -22.860 1.00 86.81 257 ALA A O 1
ATOM 1945 N N . ILE A 1 258 ? 6.204 -1.901 -22.371 1.00 89.25 258 ILE A N 1
ATOM 1946 C CA . ILE A 1 258 ? 7.491 -2.130 -23.044 1.00 89.25 258 ILE A CA 1
ATOM 1947 C C . ILE A 1 258 ? 7.365 -1.869 -24.550 1.00 89.25 258 ILE A C 1
ATOM 1949 O O . ILE A 1 258 ? 8.189 -1.152 -25.115 1.00 89.25 258 ILE A O 1
ATOM 1953 N N . ALA A 1 259 ? 6.342 -2.426 -25.204 1.00 87.69 259 ALA A N 1
ATOM 1954 C CA . ALA A 1 259 ? 6.145 -2.282 -26.645 1.00 87.69 259 ALA A CA 1
ATOM 1955 C C . ALA A 1 259 ? 5.963 -0.814 -27.068 1.00 87.69 259 ALA A C 1
ATOM 1957 O O . ALA A 1 259 ? 6.603 -0.355 -28.014 1.00 87.69 259 ALA A O 1
ATOM 1958 N N . ASP A 1 260 ? 5.152 -0.058 -26.333 1.00 84.38 260 ASP A N 1
ATOM 1959 C CA . ASP A 1 260 ? 4.920 1.356 -26.623 1.00 84.38 260 ASP A CA 1
ATOM 1960 C C . ASP A 1 260 ? 6.166 2.220 -26.320 1.00 84.38 260 ASP A C 1
ATOM 1962 O O . ASP A 1 260 ? 6.516 3.105 -27.107 1.00 84.38 260 ASP A O 1
ATOM 1966 N N . ALA A 1 261 ? 6.927 1.913 -25.261 1.00 83.50 261 ALA A N 1
ATOM 1967 C CA . ALA A 1 261 ? 8.210 2.575 -24.996 1.00 83.50 261 ALA A CA 1
ATOM 1968 C C . ALA A 1 261 ? 9.243 2.334 -26.118 1.00 83.50 261 ALA A C 1
ATOM 1970 O O . ALA A 1 261 ? 10.002 3.241 -26.483 1.00 83.50 261 ALA A O 1
ATOM 1971 N N . VAL A 1 262 ? 9.253 1.133 -26.710 1.00 83.75 262 VAL A N 1
ATOM 1972 C CA . VAL A 1 262 ? 10.080 0.810 -27.886 1.00 83.75 262 VAL A CA 1
ATOM 1973 C C . VAL A 1 262 ? 9.670 1.650 -29.097 1.00 83.75 262 VAL A C 1
ATOM 1975 O O . VAL A 1 262 ? 10.537 2.195 -29.786 1.00 83.75 262 VAL A O 1
ATOM 1978 N N . GLU A 1 263 ? 8.369 1.768 -29.368 1.00 82.25 263 GLU A N 1
ATOM 1979 C CA . GLU A 1 263 ? 7.850 2.522 -30.512 1.00 82.25 263 GLU A CA 1
ATOM 1980 C C . GLU A 1 263 ? 8.212 4.008 -30.420 1.00 82.25 263 GLU A C 1
ATOM 1982 O O . GLU A 1 263 ? 8.797 4.577 -31.349 1.00 82.25 263 GLU A O 1
ATOM 1987 N N . LYS A 1 264 ? 7.959 4.626 -29.262 1.00 78.31 264 LYS A N 1
ATOM 1988 C CA . LYS A 1 264 ? 8.257 6.045 -29.038 1.00 78.31 264 LYS A CA 1
ATOM 1989 C C . LYS A 1 264 ? 9.753 6.352 -29.100 1.00 78.31 264 LYS A C 1
ATOM 1991 O O . LYS A 1 264 ? 10.131 7.397 -29.632 1.00 78.31 264 LYS A O 1
ATOM 1996 N N . THR A 1 265 ? 10.610 5.442 -28.625 1.00 73.88 265 THR A N 1
ATOM 1997 C CA . THR A 1 265 ? 12.074 5.607 -28.722 1.00 73.88 265 THR A CA 1
ATOM 1998 C C . THR A 1 265 ? 12.520 5.625 -30.183 1.00 73.88 265 THR A C 1
ATOM 2000 O O . THR A 1 265 ? 13.345 6.454 -30.572 1.00 73.88 265 THR A O 1
ATOM 2003 N N . GLY A 1 266 ? 11.906 4.787 -31.026 1.00 68.88 266 GLY A N 1
ATOM 2004 C CA . GLY A 1 266 ? 12.142 4.797 -32.470 1.00 68.88 266 GLY A CA 1
ATOM 2005 C C . GLY A 1 266 ? 11.716 6.103 -33.154 1.00 68.88 266 GLY A C 1
ATOM 2006 O O . GLY A 1 266 ? 12.423 6.590 -34.037 1.00 68.88 266 GLY A O 1
ATOM 2007 N N . LEU A 1 267 ? 10.591 6.699 -32.742 1.00 61.47 267 LEU A N 1
ATOM 2008 C CA . LEU A 1 267 ? 10.110 7.978 -33.285 1.00 61.47 267 LEU A CA 1
ATOM 2009 C C . LEU A 1 267 ? 11.031 9.153 -32.916 1.00 61.47 267 LEU A C 1
ATOM 2011 O O . LEU A 1 267 ? 11.335 9.984 -33.771 1.00 61.47 267 LEU A O 1
ATOM 2015 N N . GLN A 1 268 ? 11.529 9.206 -31.677 1.00 62.09 268 GLN A N 1
ATOM 2016 C CA . GLN A 1 268 ? 12.427 10.279 -31.230 1.00 62.09 268 GLN A CA 1
ATOM 2017 C C . GLN A 1 268 ? 13.818 10.217 -31.873 1.00 62.09 268 GLN A C 1
ATOM 2019 O O . GLN A 1 268 ? 14.381 11.262 -32.193 1.00 62.09 268 GLN A O 1
ATOM 2024 N N . GLN A 1 269 ? 14.372 9.020 -32.095 1.00 62.69 269 GLN A N 1
ATOM 2025 C CA . GLN A 1 269 ? 15.636 8.878 -32.829 1.00 62.69 269 GLN A CA 1
ATOM 2026 C C . GLN A 1 269 ? 15.504 9.379 -34.273 1.00 62.69 269 GLN A C 1
ATOM 2028 O O . GLN A 1 269 ? 16.389 10.078 -34.756 1.00 62.69 269 GLN A O 1
ATOM 2033 N N . ARG A 1 270 ? 14.373 9.100 -34.938 1.00 58.34 270 ARG A N 1
ATOM 2034 C CA . ARG A 1 270 ? 14.096 9.598 -36.296 1.00 58.34 270 ARG A CA 1
ATOM 2035 C C . ARG A 1 270 ? 13.954 11.119 -36.346 1.00 58.34 270 ARG A C 1
ATOM 2037 O O . ARG A 1 270 ? 14.528 11.732 -37.232 1.00 58.34 270 ARG A O 1
ATOM 2044 N N . ALA A 1 271 ? 13.260 11.717 -35.376 1.00 56.69 271 ALA A N 1
ATOM 2045 C CA . ALA A 1 271 ? 13.081 13.169 -35.292 1.00 56.69 271 ALA A CA 1
ATOM 2046 C C . ALA A 1 271 ? 14.368 13.944 -34.944 1.00 56.69 271 ALA A C 1
ATOM 2048 O O . ALA A 1 271 ? 14.444 15.139 -35.192 1.00 56.69 271 ALA A O 1
ATOM 2049 N N . ARG A 1 272 ? 15.377 13.292 -34.346 1.00 55.59 272 ARG A N 1
ATOM 2050 C CA . ARG A 1 272 ? 16.703 13.891 -34.087 1.00 55.59 272 ARG A CA 1
ATOM 2051 C C . ARG A 1 272 ? 17.657 13.806 -35.281 1.00 55.59 272 ARG A C 1
ATOM 2053 O O . ARG A 1 272 ? 18.681 14.479 -35.271 1.00 55.59 272 ARG A O 1
ATOM 2060 N N . LEU A 1 273 ? 17.353 12.948 -36.254 1.00 53.59 273 LEU A N 1
ATOM 2061 C CA . LEU A 1 273 ? 18.144 12.739 -37.471 1.00 53.59 273 LEU A CA 1
ATOM 2062 C C . LEU A 1 273 ? 17.564 13.482 -38.692 1.00 53.59 273 LEU A C 1
ATOM 2064 O O . LEU A 1 273 ? 18.192 13.466 -39.748 1.00 53.59 273 LEU A O 1
ATOM 2068 N N . SER A 1 274 ? 16.384 14.099 -38.551 1.00 44.97 274 SER A N 1
ATOM 2069 C CA . SER A 1 274 ? 15.704 14.949 -39.543 1.00 44.97 274 SER A CA 1
ATOM 2070 C C . SER A 1 274 ? 15.88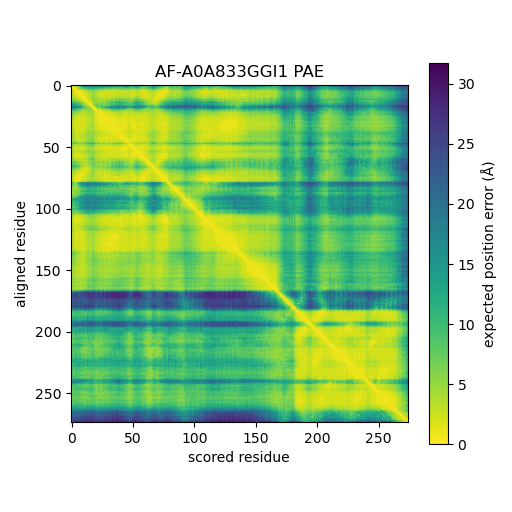7 16.427 -39.231 1.00 44.97 274 SER A C 1
ATOM 2072 O O . SER A 1 274 ? 16.119 17.202 -40.180 1.00 44.97 274 SER A O 1
#